Protein AF-A0A6J8BL66-F1 (afdb_monomer)

Nearest PDB structures (foldseek):
  8iao-assembly1_E  TM=4.529E-01  e=8.111E-01  Mus musculus
  7pas-assembly1_S  TM=4.373E-01  e=6.630E+00  Mycoplasmoides pneumoniae M129
  6sgz-assembly1_E  TM=3.207E-01  e=8.553E+00  Mycolicibacterium smegmatis MC2 155

Solvent-accessible surface area (backbone atoms only — not comparable to full-atom values): 10840 Å² total; per-residue (Å²): 121,69,68,63,57,50,54,55,50,52,52,52,50,52,50,52,51,51,54,51,52,51,52,51,51,52,52,49,52,54,52,50,51,52,52,48,51,52,49,52,50,52,52,51,51,54,50,49,56,52,51,57,70,66,52,74,72,78,80,66,91,82,67,97,53,96,44,74,65,53,46,52,51,51,52,51,51,52,61,67,75,40,57,87,52,68,69,59,30,49,53,53,51,50,53,52,49,64,76,66,53,75,62,87,45,75,70,54,42,59,54,54,69,59,57,80,49,53,72,67,55,53,52,46,48,55,52,50,51,54,49,57,71,33,63,79,48,88,52,71,64,37,49,50,49,53,50,50,52,52,32,67,75,48,76,46,64,84,89,51,48,74,57,39,38,47,54,46,18,60,78,62,76,43,66,40,70,75,69,61,75,79,79,82,130

Foldseek 3Di:
DPVVVVVVVVVVVVVVVVVVVVVVVVVVVVVVVVVVVVVVVVVVVVVVVVVVVVPDDPPPPDDPAPDPVRVVVVVVVVVVPADPDPVRRVVVVVVVCVVPPPPPDPVVVVVVVVPVDPPLVVVLVVLVVLLVVLLVDPDPVSVVVLVVSLCVVQVDPPPPQLVSLVVSCVSSVHDSVSSPDDDDD

Radius of gyration: 46.26 Å; Cα contacts (8 Å, |Δi|>4): 55; chains: 1; bounding box: 86×34×143 Å

Mean predicted aligned error: 20.05 Å

Organism: Mytilus coruscus (NCBI:txid42192)

pLDDT: mean 77.46, std 14.34, range [36.97, 96.12]

Secondary structure (DSSP, 8-state):
-HHHHHHHHHHHHHHHHHHHHHHHHHHHHHHHHHHHHHHHHHHHHHHHHHHHHHS-----TT-S-SSHHHHHHHHHHHHHHS-SSHHHHHHHHHHHHHHH----SHHHHHHHHTTSS-HHHHHHHHHHHHHHHHHT--SHHHHHHHHHHHHHHH---GGGHHHHHHHHHHHTTS-GGGT------

Sequence (185 aa):
MDSMTKALSETKRAIKQRLYNERRKQQNLQKDNKKENRRNYMNNYRKRIRADLTSTPKSDEGIPFSNRMDKARSIKKLKQALPITPNKRAAVLSAYVDCNRILKSPGVKKFHDSFEESVEKMAIRNIQDVITSVKHKKNGEAKAALNILTSSVSGENKSDRKRATKSLANILGVNSRTLQKGKKK

Structure (mmCIF, N/CA/C/O backbone):
data_AF-A0A6J8BL66-F1
#
_entry.id   AF-A0A6J8BL66-F1
#
loop_
_atom_site.group_PDB
_atom_site.id
_atom_site.type_symbol
_atom_site.label_atom_id
_atom_site.label_alt_id
_atom_site.label_comp_id
_atom_site.label_asym_id
_atom_site.label_entity_id
_atom_site.label_seq_id
_atom_site.pdbx_PDB_ins_code
_atom_site.Cartn_x
_atom_site.Cartn_y
_atom_site.Cartn_z
_atom_site.occupancy
_atom_site.B_iso_or_equiv
_atom_site.auth_seq_id
_atom_site.auth_comp_id
_atom_site.auth_asym_id
_atom_site.auth_atom_id
_atom_site.pdbx_PDB_model_num
ATOM 1 N N . MET A 1 1 ? -48.429 -2.346 85.920 1.00 58.50 1 MET A N 1
ATOM 2 C CA . MET A 1 1 ? -47.853 -3.486 85.171 1.00 58.50 1 MET A CA 1
ATOM 3 C C . MET A 1 1 ? -47.759 -3.228 83.659 1.00 58.50 1 MET A C 1
ATOM 5 O O . MET A 1 1 ? -46.818 -3.714 83.046 1.00 58.50 1 MET A O 1
ATOM 9 N N . ASP A 1 2 ? -48.636 -2.414 83.056 1.00 68.38 2 ASP A N 1
ATOM 10 C CA . ASP A 1 2 ? -48.706 -2.256 81.585 1.00 68.38 2 ASP A CA 1
ATOM 11 C C . ASP A 1 2 ? -47.648 -1.355 80.919 1.00 68.38 2 ASP A C 1
ATOM 13 O O . ASP A 1 2 ? -47.460 -1.420 79.703 1.00 68.38 2 ASP A O 1
ATOM 17 N N . SER A 1 3 ? -46.934 -0.502 81.665 1.00 70.81 3 SER A N 1
ATOM 18 C CA . SER A 1 3 ? -45.904 0.362 81.058 1.00 70.81 3 SER A CA 1
ATOM 19 C C . SER A 1 3 ? -44.617 -0.407 80.732 1.00 70.81 3 SER A C 1
ATOM 21 O O . SER A 1 3 ? -44.015 -0.191 79.680 1.00 70.81 3 SER A O 1
ATOM 23 N N . MET A 1 4 ? -44.235 -1.369 81.580 1.00 72.69 4 MET A N 1
ATOM 24 C CA . MET A 1 4 ? -43.056 -2.217 81.367 1.00 72.69 4 MET A CA 1
ATOM 25 C C . MET A 1 4 ? -43.226 -3.145 80.160 1.00 72.69 4 MET A C 1
ATOM 27 O O . MET A 1 4 ? -42.294 -3.327 79.377 1.00 72.69 4 MET A O 1
ATOM 31 N N . THR A 1 5 ? -44.421 -3.704 79.966 1.00 76.56 5 THR A N 1
ATOM 32 C CA . THR A 1 5 ? -44.709 -4.596 78.834 1.00 76.56 5 THR A CA 1
ATOM 33 C C . THR A 1 5 ? -44.702 -3.841 77.502 1.00 76.56 5 THR A C 1
ATOM 35 O O . THR A 1 5 ? -44.159 -4.350 76.517 1.00 76.56 5 THR A O 1
ATOM 38 N N . LYS A 1 6 ? -45.202 -2.596 77.470 1.00 78.44 6 LYS A N 1
ATOM 39 C CA . LYS A 1 6 ? -45.116 -1.711 76.294 1.00 78.44 6 LYS A CA 1
ATOM 40 C C . LYS A 1 6 ? -43.670 -1.357 75.939 1.00 78.44 6 LYS A C 1
ATOM 42 O O . LYS A 1 6 ? -43.279 -1.581 74.791 1.00 78.44 6 LYS A O 1
ATOM 47 N N . ALA A 1 7 ? -42.858 -0.940 76.913 1.00 81.38 7 ALA A N 1
ATOM 48 C CA . ALA A 1 7 ? -41.442 -0.614 76.705 1.00 81.38 7 ALA A CA 1
ATOM 49 C C . ALA A 1 7 ? -40.622 -1.820 76.195 1.00 81.38 7 ALA A C 1
ATOM 51 O O . ALA A 1 7 ? -39.802 -1.704 75.277 1.00 81.38 7 ALA A O 1
ATOM 52 N N . LEU A 1 8 ? -40.888 -3.021 76.718 1.00 81.44 8 LEU A N 1
ATOM 53 C CA . LEU A 1 8 ? -40.281 -4.263 76.223 1.00 81.44 8 LEU A CA 1
ATOM 54 C C . LEU A 1 8 ? -40.722 -4.608 74.790 1.00 81.44 8 LEU A C 1
ATOM 56 O O . LEU A 1 8 ? -39.956 -5.193 74.023 1.00 81.44 8 LEU A O 1
ATOM 60 N N . SER A 1 9 ? -41.946 -4.256 74.395 1.00 86.06 9 SER A N 1
ATOM 61 C CA . SER A 1 9 ? -42.424 -4.477 73.025 1.00 86.06 9 SER A CA 1
ATOM 62 C C . SER A 1 9 ? -41.763 -3.525 72.018 1.00 86.06 9 SER A C 1
ATOM 64 O O . SER A 1 9 ? -41.396 -3.941 70.915 1.00 86.06 9 SER A O 1
ATOM 66 N N . GLU A 1 10 ? -41.551 -2.267 72.406 1.00 88.25 10 GLU A N 1
ATOM 67 C CA . GLU A 1 10 ? -40.940 -1.231 71.570 1.00 88.25 10 GLU A CA 1
ATOM 68 C C . GLU A 1 10 ? -39.451 -1.497 71.349 1.00 88.25 10 GLU A C 1
ATOM 70 O O . GLU A 1 10 ? -38.975 -1.466 70.213 1.00 88.25 10 GLU A O 1
ATOM 75 N N . THR A 1 11 ? -38.734 -1.879 72.407 1.00 88.81 11 THR A N 1
ATOM 76 C CA . THR A 1 11 ? -37.326 -2.297 72.317 1.00 88.81 11 THR A CA 1
ATOM 77 C C . THR A 1 11 ? -37.153 -3.513 71.403 1.00 88.81 11 THR A C 1
ATOM 79 O O . THR A 1 11 ? -36.292 -3.498 70.521 1.00 88.81 11 THR A O 1
ATOM 82 N N . LYS A 1 12 ? -38.020 -4.532 71.505 1.00 91.50 12 LYS A N 1
ATOM 83 C CA . LYS A 1 12 ? -38.016 -5.690 70.587 1.00 91.50 12 LYS A CA 1
ATOM 84 C C . LYS A 1 12 ? -38.250 -5.285 69.127 1.00 91.50 12 LYS A C 1
ATOM 86 O O . LYS A 1 12 ? -37.577 -5.804 68.232 1.00 91.50 12 LYS A O 1
ATOM 91 N N . ARG A 1 13 ? -39.169 -4.348 68.860 1.00 91.81 13 ARG A N 1
ATOM 92 C CA . ARG A 1 13 ? -39.419 -3.817 67.504 1.00 91.81 13 ARG A CA 1
ATOM 93 C C . ARG A 1 13 ? -38.210 -3.049 66.965 1.00 91.81 13 ARG A C 1
ATOM 95 O O . ARG A 1 13 ? -37.819 -3.284 65.822 1.00 91.81 13 ARG A O 1
ATOM 102 N N . ALA A 1 14 ? -37.588 -2.207 67.788 1.00 92.19 14 ALA A N 1
ATOM 103 C CA . ALA A 1 14 ? -36.393 -1.450 67.422 1.00 92.19 14 ALA A CA 1
ATOM 104 C C . ALA A 1 14 ? -35.205 -2.373 67.097 1.00 92.19 14 ALA A C 1
ATOM 106 O O . ALA A 1 14 ? -34.537 -2.189 66.077 1.00 92.19 14 ALA A O 1
ATOM 107 N N . ILE A 1 15 ? -34.982 -3.419 67.901 1.00 93.88 15 ILE A N 1
ATOM 108 C CA . ILE A 1 15 ? -33.948 -4.435 67.647 1.00 93.88 15 ILE A CA 1
ATOM 109 C C . ILE A 1 15 ? -34.223 -5.162 66.324 1.00 93.88 15 ILE A C 1
ATOM 111 O O . ILE A 1 15 ? -33.326 -5.290 65.489 1.00 93.88 15 ILE A O 1
ATOM 115 N N . LYS A 1 16 ? -35.472 -5.578 66.079 1.00 94.19 16 LYS A N 1
ATOM 116 C CA . LYS A 1 16 ? -35.860 -6.250 64.829 1.00 94.19 16 LYS A CA 1
ATOM 117 C C . LYS A 1 16 ? -35.633 -5.361 63.601 1.00 94.19 16 LYS A C 1
ATOM 119 O O . LYS A 1 16 ? -35.132 -5.845 62.587 1.00 94.19 16 LYS A O 1
ATOM 124 N N . GLN A 1 17 ? -35.955 -4.069 63.688 1.00 93.81 17 GLN A N 1
ATOM 125 C CA . GLN A 1 17 ? -35.691 -3.105 62.614 1.00 93.81 17 GLN A CA 1
ATOM 126 C C . GLN A 1 17 ? -34.191 -2.899 62.370 1.00 93.81 17 GLN A C 1
ATOM 128 O O . GLN A 1 17 ? -33.767 -2.870 61.214 1.00 93.81 17 GLN A O 1
ATOM 133 N N . ARG A 1 18 ? -33.371 -2.808 63.427 1.00 94.00 18 ARG A N 1
ATOM 134 C CA . ARG A 1 18 ? -31.907 -2.713 63.296 1.00 94.00 18 ARG A CA 1
ATOM 135 C C . ARG A 1 18 ? -31.326 -3.932 62.581 1.00 94.00 18 ARG A C 1
ATOM 137 O O . ARG A 1 18 ? -30.648 -3.759 61.572 1.00 94.00 18 ARG A O 1
ATOM 144 N N . LEU A 1 19 ? -31.685 -5.140 63.018 1.00 95.56 19 LEU A N 1
ATOM 145 C CA . LEU A 1 19 ? -31.235 -6.392 62.396 1.00 95.56 19 LEU A CA 1
ATOM 146 C C . LEU A 1 19 ? -31.658 -6.497 60.923 1.00 95.56 19 LEU A C 1
ATOM 148 O O . LEU A 1 19 ? -30.887 -6.952 60.077 1.00 95.56 19 LEU A O 1
ATOM 152 N N . TYR A 1 20 ? -32.875 -6.058 60.593 1.00 96.12 20 TYR A N 1
ATOM 153 C CA . TYR A 1 20 ? -33.343 -6.010 59.208 1.00 96.12 20 TYR A CA 1
ATOM 154 C C . TYR A 1 20 ? -32.503 -5.050 58.352 1.00 96.12 20 TYR A C 1
ATOM 156 O O . TYR A 1 20 ? -32.058 -5.411 57.259 1.00 96.12 20 TYR A O 1
ATOM 164 N N . ASN A 1 21 ? -32.234 -3.847 58.864 1.00 95.75 21 ASN A N 1
ATOM 165 C CA . ASN A 1 21 ? -31.422 -2.848 58.175 1.00 95.75 21 ASN A CA 1
ATOM 166 C C . ASN A 1 21 ? -29.970 -3.312 57.991 1.00 95.75 21 ASN A C 1
ATOM 168 O O . ASN A 1 21 ? -29.400 -3.108 56.919 1.00 95.75 21 ASN A O 1
ATOM 172 N N . GLU A 1 22 ? -29.382 -3.974 58.988 1.00 94.19 22 GLU A N 1
ATOM 173 C CA . GLU A 1 22 ? -28.042 -4.565 58.896 1.00 94.19 22 GLU A CA 1
ATOM 174 C C . GLU A 1 22 ? -27.971 -5.667 57.839 1.00 94.19 22 GLU A C 1
ATOM 176 O O . GLU A 1 22 ? -27.099 -5.619 56.969 1.00 94.19 22 GLU A O 1
ATOM 181 N N . ARG A 1 23 ? -28.932 -6.602 57.823 1.00 94.88 23 ARG A N 1
ATOM 182 C CA . ARG A 1 23 ? -29.008 -7.639 56.778 1.00 94.88 23 ARG A CA 1
ATOM 183 C C . ARG A 1 23 ? -29.140 -7.031 55.386 1.00 94.88 23 ARG A C 1
ATOM 185 O O . ARG A 1 23 ? -28.468 -7.472 54.455 1.00 94.88 23 ARG A O 1
ATOM 192 N N . ARG A 1 24 ? -29.966 -5.992 55.231 1.00 94.12 24 ARG A N 1
ATOM 193 C CA . ARG A 1 24 ? -30.130 -5.287 53.952 1.00 94.12 24 ARG A CA 1
ATOM 194 C C . ARG A 1 24 ? -28.835 -4.596 53.516 1.00 94.12 24 ARG A C 1
ATOM 196 O O . ARG A 1 24 ? -28.467 -4.695 52.346 1.00 94.12 24 ARG A O 1
ATOM 203 N N . LYS A 1 25 ? -28.119 -3.944 54.440 1.00 95.00 25 LYS A N 1
ATOM 204 C CA . LYS A 1 25 ? -26.802 -3.340 54.172 1.00 95.00 25 LYS A CA 1
ATOM 205 C C . LYS A 1 25 ? -25.785 -4.393 53.728 1.00 95.00 25 LYS A C 1
ATOM 207 O O . LYS A 1 25 ? -25.140 -4.198 52.703 1.00 95.00 25 LYS A O 1
ATOM 212 N N . GLN A 1 26 ? -25.697 -5.525 54.429 1.00 93.88 26 GLN A N 1
ATOM 213 C CA . GLN A 1 26 ? -24.793 -6.622 54.064 1.00 93.88 26 GLN A CA 1
ATOM 214 C C . GLN A 1 26 ? -25.117 -7.204 52.680 1.00 93.88 26 GLN A C 1
ATOM 216 O O . GLN A 1 26 ? -24.214 -7.419 51.874 1.00 93.88 26 GLN A O 1
ATOM 221 N N . GLN A 1 27 ? -26.399 -7.402 52.358 1.00 94.25 27 GLN A N 1
ATOM 222 C CA . GLN A 1 27 ? -26.808 -7.878 51.032 1.00 94.25 27 GLN A CA 1
ATOM 223 C C . GLN A 1 27 ? -26.456 -6.891 49.915 1.00 94.25 27 GLN A C 1
ATOM 225 O O . GLN A 1 27 ? -26.019 -7.312 48.843 1.00 94.25 27 GLN A O 1
ATOM 230 N N . ASN A 1 28 ? -26.640 -5.589 50.143 1.00 94.31 28 ASN A N 1
ATOM 231 C CA . ASN A 1 28 ? -26.262 -4.567 49.169 1.00 94.31 28 ASN A CA 1
ATOM 232 C C . ASN A 1 28 ? -24.744 -4.549 48.952 1.00 94.31 28 ASN A C 1
ATOM 234 O O . ASN A 1 28 ? -24.303 -4.604 47.806 1.00 94.31 28 ASN A O 1
ATOM 238 N N . LEU A 1 29 ? -23.961 -4.610 50.033 1.00 95.44 29 LEU A N 1
ATOM 239 C CA . LEU A 1 29 ? -22.500 -4.671 49.967 1.00 95.44 29 LEU A CA 1
ATOM 240 C C . LEU A 1 29 ? -22.016 -5.884 49.154 1.00 95.44 29 LEU A C 1
ATOM 242 O O . LEU A 1 29 ? -21.159 -5.757 48.284 1.00 95.44 29 LEU A O 1
ATOM 246 N N . GLN A 1 30 ? -22.623 -7.060 49.355 1.00 94.12 30 GLN A N 1
ATOM 247 C CA . GLN A 1 30 ? -22.307 -8.251 48.558 1.00 94.12 30 GLN A CA 1
ATOM 248 C C . GLN A 1 30 ? -22.654 -8.084 47.071 1.00 94.12 30 GLN A C 1
ATOM 250 O O . GLN A 1 30 ? -21.907 -8.549 46.205 1.00 94.12 30 GLN A O 1
ATOM 255 N N . LYS A 1 31 ? -23.786 -7.445 46.749 1.00 94.75 31 LYS A N 1
ATOM 256 C CA . LYS A 1 31 ? -24.186 -7.179 45.357 1.00 94.75 31 LYS A CA 1
ATOM 257 C C . LYS A 1 31 ? -23.219 -6.217 44.676 1.00 94.75 31 LYS A C 1
ATOM 259 O O . LYS A 1 31 ? -22.873 -6.442 43.516 1.00 94.75 31 LYS A O 1
ATOM 264 N N . ASP A 1 32 ? -22.773 -5.186 45.380 1.00 94.25 32 ASP A N 1
ATOM 265 C CA . ASP A 1 32 ? -21.853 -4.195 44.830 1.00 94.25 32 ASP A CA 1
ATOM 266 C C . ASP A 1 32 ? -20.446 -4.776 44.649 1.00 94.25 32 ASP A C 1
ATOM 268 O O . ASP A 1 32 ? -19.901 -4.664 43.550 1.00 94.25 32 ASP A O 1
ATOM 272 N N . ASN A 1 33 ? -19.950 -5.572 45.604 1.00 95.19 33 ASN A N 1
ATOM 273 C CA . ASN A 1 33 ? -18.703 -6.334 45.447 1.00 95.19 33 ASN A CA 1
ATOM 274 C C . ASN A 1 33 ? -18.753 -7.286 44.238 1.00 95.19 33 ASN A C 1
ATOM 276 O O . ASN A 1 33 ? -17.800 -7.379 43.465 1.00 95.19 33 ASN A O 1
ATOM 280 N N . LYS A 1 34 ? -19.881 -7.978 44.010 1.00 94.94 34 LYS A N 1
ATOM 281 C CA . LYS A 1 34 ? -20.057 -8.832 42.817 1.00 94.94 34 LYS A CA 1
ATOM 282 C C . LYS A 1 34 ? -20.007 -8.025 41.518 1.00 94.94 34 LYS A C 1
ATOM 284 O O . LYS A 1 34 ? -19.398 -8.471 40.543 1.00 94.94 34 LYS A O 1
ATOM 289 N N . LYS A 1 35 ? -20.639 -6.847 41.480 1.00 95.19 35 LYS A N 1
ATOM 290 C CA . LYS A 1 35 ? -20.593 -5.952 40.311 1.00 95.19 35 LYS A CA 1
ATOM 291 C C . LYS A 1 35 ? -19.175 -5.448 40.060 1.00 95.19 35 LYS A C 1
ATOM 293 O O . LYS A 1 35 ? -18.745 -5.434 38.908 1.00 95.19 35 LYS A O 1
ATOM 298 N N . GLU A 1 36 ? -18.462 -5.058 41.108 1.00 94.94 36 GLU A N 1
ATOM 299 C CA . GLU A 1 36 ? -17.087 -4.573 41.026 1.00 94.94 36 GLU A CA 1
ATOM 300 C C . GLU A 1 36 ? -16.132 -5.665 40.539 1.00 94.94 36 GLU A C 1
ATOM 302 O O . GLU A 1 36 ? -15.421 -5.460 39.556 1.00 94.94 36 GLU A O 1
ATOM 307 N N . ASN A 1 37 ? -16.220 -6.874 41.098 1.00 94.69 37 ASN A N 1
ATOM 308 C CA . ASN A 1 37 ? -15.450 -8.028 40.633 1.00 94.69 37 ASN A CA 1
ATOM 309 C C . ASN A 1 37 ? -15.710 -8.333 39.153 1.00 94.69 37 ASN A C 1
ATOM 311 O O . ASN A 1 37 ? -14.771 -8.577 38.394 1.00 94.69 37 ASN A O 1
ATOM 315 N N . ARG A 1 38 ? -16.970 -8.251 38.702 1.00 93.38 38 ARG A N 1
ATOM 316 C CA . ARG A 1 38 ? -17.317 -8.431 37.284 1.00 93.38 38 ARG A CA 1
ATOM 317 C C . ARG A 1 38 ? -16.714 -7.334 36.401 1.00 93.38 38 ARG A C 1
ATOM 319 O O . ARG A 1 38 ? -16.225 -7.637 35.312 1.00 93.38 38 ARG A O 1
ATOM 326 N N . ARG A 1 39 ? -16.725 -6.074 36.850 1.00 94.50 39 ARG A N 1
ATOM 327 C CA . ARG A 1 39 ? -16.081 -4.951 36.141 1.00 94.50 39 ARG A CA 1
ATOM 328 C C . ARG A 1 39 ? -14.570 -5.154 36.049 1.00 94.50 39 ARG A C 1
ATOM 330 O O . ARG A 1 39 ? -14.014 -5.018 34.961 1.00 94.50 39 ARG A O 1
ATOM 337 N N . ASN A 1 40 ? -13.928 -5.547 37.146 1.00 94.19 40 ASN A N 1
ATOM 338 C CA . ASN A 1 40 ? -12.490 -5.806 37.207 1.00 94.19 40 ASN A CA 1
ATOM 339 C C . ASN A 1 40 ? -12.087 -6.974 36.303 1.00 94.19 40 ASN A C 1
ATOM 341 O O . ASN A 1 40 ? -11.150 -6.842 35.517 1.00 94.19 40 ASN A O 1
ATOM 345 N N . TYR A 1 41 ? -12.847 -8.071 36.324 1.00 94.69 41 TYR A N 1
ATOM 346 C CA . TYR A 1 41 ? -12.653 -9.200 35.415 1.00 94.69 41 TYR A CA 1
ATOM 347 C C . TYR A 1 41 ? -12.726 -8.766 33.945 1.00 94.69 41 TYR A C 1
ATOM 349 O O . TYR A 1 41 ? -11.807 -9.033 33.173 1.00 94.69 41 TYR A O 1
ATOM 357 N N . MET A 1 42 ? -13.777 -8.030 33.564 1.00 92.62 42 MET A N 1
ATOM 358 C CA . MET A 1 42 ? -13.949 -7.550 32.188 1.00 92.62 42 MET A CA 1
ATOM 359 C C . MET A 1 42 ? -12.843 -6.578 31.764 1.00 92.62 42 MET A C 1
ATOM 361 O O . MET A 1 42 ? -12.373 -6.636 30.627 1.00 92.62 42 MET A O 1
ATOM 365 N N . ASN A 1 43 ? -12.392 -5.705 32.667 1.00 93.62 43 ASN A N 1
ATOM 366 C CA . ASN A 1 43 ? -11.267 -4.810 32.409 1.00 93.62 43 ASN A CA 1
ATOM 367 C C . ASN A 1 43 ? -9.963 -5.588 32.192 1.00 93.62 43 ASN A C 1
ATOM 369 O O . ASN A 1 43 ? -9.240 -5.299 31.239 1.00 93.62 43 ASN A O 1
ATOM 373 N N . ASN A 1 44 ? -9.683 -6.598 33.016 1.00 92.69 44 ASN A N 1
ATOM 374 C CA . ASN A 1 44 ? -8.495 -7.440 32.875 1.00 92.69 44 ASN A CA 1
ATOM 375 C C . ASN A 1 44 ? -8.536 -8.284 31.594 1.00 92.69 44 ASN A C 1
ATOM 377 O O . ASN A 1 44 ? -7.537 -8.351 30.882 1.00 92.69 44 ASN A O 1
ATOM 381 N N . TYR A 1 45 ? -9.693 -8.848 31.243 1.00 90.81 45 TYR A N 1
ATOM 382 C CA . TYR A 1 45 ? -9.894 -9.568 29.983 1.00 90.81 45 TYR A CA 1
ATOM 383 C C . TYR A 1 45 ? -9.619 -8.675 28.764 1.00 90.81 45 TYR A C 1
ATOM 385 O O . TYR A 1 45 ? -8.840 -9.034 27.883 1.00 90.81 45 TYR A O 1
ATOM 393 N N . ARG A 1 46 ? -10.170 -7.453 28.750 1.00 89.81 46 ARG A N 1
ATOM 394 C CA . ARG A 1 46 ? -9.911 -6.469 27.684 1.00 89.81 46 ARG A CA 1
ATOM 395 C C . ARG A 1 46 ? -8.441 -6.056 27.610 1.00 89.81 46 ARG A C 1
ATOM 397 O O . ARG A 1 46 ? -7.940 -5.843 26.509 1.00 89.81 46 ARG A O 1
ATOM 404 N N . LYS A 1 47 ? -7.757 -5.916 28.752 1.00 86.75 47 LYS A N 1
ATOM 405 C CA . LYS A 1 47 ? -6.316 -5.619 28.799 1.00 86.75 47 LYS A CA 1
ATOM 406 C C . LYS A 1 47 ? -5.492 -6.753 28.181 1.00 86.75 47 LYS A C 1
ATOM 408 O O . LYS A 1 47 ? -4.630 -6.452 27.366 1.00 86.75 47 LYS A O 1
ATOM 413 N N . ARG A 1 48 ? -5.798 -8.018 28.500 1.00 83.81 48 ARG A N 1
ATOM 414 C CA . ARG A 1 48 ? -5.131 -9.195 27.908 1.00 83.81 48 ARG A CA 1
ATOM 415 C C . ARG A 1 48 ? -5.315 -9.253 26.393 1.00 83.81 48 ARG A C 1
ATOM 417 O O . ARG A 1 48 ? -4.327 -9.249 25.681 1.00 83.81 48 ARG A O 1
ATOM 424 N N . ILE A 1 49 ? -6.551 -9.117 25.904 1.00 80.19 49 ILE A N 1
ATOM 425 C CA . ILE A 1 49 ? -6.825 -9.065 24.455 1.00 80.19 49 ILE A CA 1
ATOM 426 C C . ILE A 1 49 ? -6.031 -7.953 23.759 1.00 80.19 49 ILE A C 1
ATOM 428 O O . ILE A 1 49 ? -5.522 -8.145 22.660 1.00 80.19 49 ILE A O 1
ATOM 432 N N . ARG A 1 50 ? -5.934 -6.763 24.370 1.00 78.00 50 ARG A N 1
ATOM 433 C CA . ARG A 1 50 ? -5.132 -5.670 23.800 1.00 78.00 50 ARG A CA 1
ATOM 434 C C . ARG A 1 50 ? -3.642 -6.000 23.772 1.00 78.00 50 ARG A C 1
ATOM 436 O O . ARG A 1 50 ? -3.002 -5.634 22.797 1.00 78.00 50 ARG A O 1
ATOM 443 N N . ALA A 1 51 ? -3.120 -6.658 24.807 1.00 72.69 51 ALA A N 1
ATOM 444 C CA . ALA A 1 51 ? -1.730 -7.099 24.852 1.00 72.69 51 ALA A CA 1
ATOM 445 C C . ALA A 1 51 ? -1.439 -8.144 23.758 1.00 72.69 51 ALA A C 1
ATOM 447 O O . ALA A 1 51 ? -0.469 -7.983 23.020 1.00 72.69 51 ALA A O 1
ATOM 448 N N . ASP A 1 52 ? -2.335 -9.117 23.570 1.00 62.84 52 ASP A N 1
ATOM 449 C CA . ASP A 1 52 ? -2.231 -10.146 22.523 1.00 62.84 52 ASP A CA 1
ATOM 450 C C . ASP A 1 52 ? -2.339 -9.544 21.106 1.00 62.84 52 ASP A C 1
ATOM 452 O O . ASP A 1 52 ? -1.675 -9.982 20.173 1.00 62.84 52 ASP A O 1
ATOM 456 N N . LEU A 1 53 ? -3.128 -8.477 20.930 1.00 59.47 53 LEU A N 1
ATOM 457 C CA . LEU A 1 53 ? -3.184 -7.711 19.674 1.00 59.47 53 LEU A CA 1
ATOM 458 C C . LEU A 1 53 ? -1.904 -6.906 19.399 1.00 59.47 53 LEU A C 1
ATOM 460 O O . LEU A 1 53 ? -1.634 -6.567 18.247 1.00 59.47 53 LEU A O 1
ATOM 464 N N . THR A 1 54 ? -1.148 -6.541 20.438 1.00 57.53 54 THR A N 1
ATOM 465 C CA . THR A 1 54 ? 0.135 -5.830 20.301 1.00 57.53 54 THR A CA 1
ATOM 466 C C . THR A 1 54 ? 1.338 -6.759 20.197 1.00 57.53 54 THR A C 1
ATOM 468 O O . THR A 1 54 ? 2.372 -6.319 19.698 1.00 57.53 54 THR A O 1
ATOM 471 N N . SER A 1 55 ? 1.226 -8.031 20.599 1.00 52.69 55 SER A N 1
ATOM 472 C CA . SER A 1 55 ? 2.191 -9.046 20.186 1.00 52.69 55 SER A CA 1
ATOM 473 C C . SER A 1 55 ? 1.985 -9.292 18.699 1.00 52.69 55 SER A C 1
ATOM 475 O O . SER A 1 55 ? 1.025 -9.935 18.287 1.00 52.69 55 SER A O 1
ATOM 477 N N . THR A 1 56 ? 2.854 -8.702 17.886 1.00 50.59 56 THR A N 1
ATOM 478 C CA . THR A 1 56 ? 2.911 -8.912 16.441 1.00 50.59 56 THR A CA 1
ATOM 479 C C . THR A 1 56 ? 2.844 -10.409 16.138 1.00 50.59 56 THR A C 1
ATOM 481 O O . THR A 1 56 ? 3.793 -11.120 16.491 1.00 50.59 56 THR A O 1
ATOM 484 N N . PRO A 1 57 ? 1.777 -10.921 15.498 1.00 49.50 57 PRO A N 1
ATOM 485 C CA . PRO A 1 57 ? 1.855 -12.248 14.926 1.00 49.50 57 PRO A CA 1
ATOM 486 C C . PRO A 1 57 ? 2.983 -12.204 13.898 1.00 49.50 57 PRO A C 1
ATOM 488 O O . PRO A 1 57 ? 3.036 -11.299 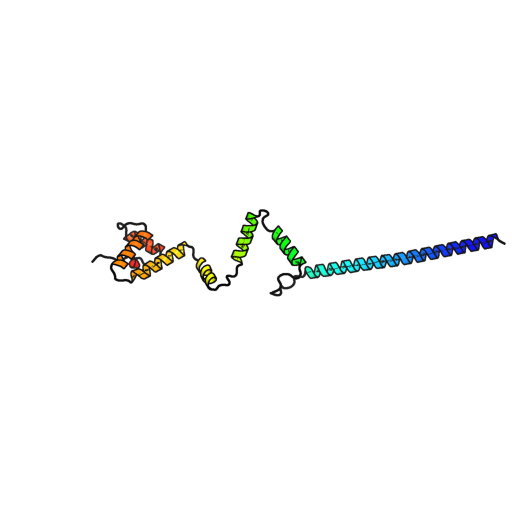13.058 1.00 49.50 57 PRO A O 1
ATOM 491 N N . LYS A 1 58 ? 3.912 -13.160 14.004 1.00 48.72 58 LYS A N 1
ATOM 492 C CA . LYS A 1 58 ? 4.784 -13.517 12.886 1.00 48.72 58 LYS A CA 1
ATOM 493 C C . LYS A 1 58 ? 3.858 -13.667 11.685 1.00 48.72 58 LYS A C 1
ATOM 495 O O . LYS A 1 58 ? 2.856 -14.369 11.776 1.00 48.72 58 LYS A O 1
ATOM 500 N N . SER A 1 59 ? 4.108 -12.888 10.642 1.00 46.44 59 SER A N 1
ATOM 501 C CA . SER A 1 59 ? 3.307 -12.908 9.430 1.00 46.44 59 SER A CA 1
ATOM 502 C C . SER A 1 59 ? 3.402 -14.302 8.823 1.00 46.44 59 SER A C 1
ATOM 504 O O . SER A 1 59 ? 4.364 -14.594 8.118 1.00 46.44 59 SER A O 1
ATOM 506 N N . ASP A 1 60 ? 2.423 -15.152 9.118 1.00 49.34 60 ASP A N 1
ATOM 507 C CA . ASP A 1 60 ? 2.153 -16.329 8.311 1.00 49.34 60 ASP A CA 1
ATOM 508 C C . ASP A 1 60 ? 1.850 -15.816 6.902 1.00 49.34 60 ASP A C 1
ATOM 510 O O . ASP A 1 60 ? 0.908 -15.045 6.672 1.00 49.34 60 ASP A O 1
ATOM 514 N N . GLU A 1 61 ? 2.738 -16.159 5.978 1.00 54.62 61 GLU A N 1
ATOM 515 C CA . GLU A 1 61 ? 2.683 -15.799 4.571 1.00 54.62 61 GLU A CA 1
ATOM 516 C C . GLU A 1 61 ? 1.363 -16.304 3.964 1.00 54.62 61 GLU A C 1
ATOM 518 O O . GLU A 1 61 ? 1.250 -17.451 3.546 1.00 54.62 61 GLU A O 1
ATOM 523 N N . GLY A 1 62 ? 0.322 -15.465 3.936 1.00 59.59 62 GLY A N 1
ATOM 524 C CA . GLY A 1 62 ? -0.903 -15.794 3.200 1.00 59.59 62 GLY A CA 1
ATOM 525 C C . GLY A 1 62 ? -2.196 -15.120 3.645 1.00 59.59 62 GLY A C 1
ATOM 526 O O . GLY A 1 62 ? -3.106 -15.000 2.824 1.00 59.59 62 GLY A O 1
ATOM 527 N N . ILE A 1 63 ? -2.311 -14.630 4.886 1.00 59.91 63 ILE A N 1
ATOM 528 C CA . ILE A 1 63 ? -3.557 -13.994 5.355 1.00 59.91 63 ILE A CA 1
ATOM 529 C C . ILE A 1 63 ? -3.324 -12.490 5.577 1.00 59.91 63 ILE A C 1
ATOM 531 O O . ILE A 1 63 ? -2.740 -12.097 6.584 1.00 59.91 63 ILE A O 1
ATOM 535 N N . PRO A 1 64 ? -3.789 -11.609 4.667 1.00 71.50 64 PRO A N 1
ATOM 536 C CA . PRO A 1 64 ? -3.418 -10.191 4.678 1.00 71.50 64 PRO A CA 1
ATOM 537 C C . PRO A 1 64 ? -3.989 -9.397 5.865 1.00 71.50 64 PRO A C 1
ATOM 539 O O . PRO A 1 64 ? -3.477 -8.323 6.170 1.00 71.50 64 PRO A O 1
ATOM 542 N N . PHE A 1 65 ? -5.041 -9.887 6.539 1.00 79.12 65 PHE A N 1
ATOM 543 C CA . PHE A 1 65 ? -5.622 -9.252 7.730 1.00 79.12 65 PHE A CA 1
ATOM 544 C C . PHE A 1 65 ? -6.246 -10.294 8.672 1.00 79.12 65 PHE A C 1
ATOM 546 O O . PHE A 1 65 ? -7.004 -11.144 8.213 1.00 79.12 65 PHE A O 1
ATOM 553 N N . SER A 1 66 ? -5.999 -10.172 9.983 1.00 82.00 66 SER A N 1
ATOM 554 C CA . SER A 1 66 ? -6.532 -11.078 11.022 1.00 82.00 66 SER A CA 1
ATOM 555 C C . SER A 1 66 ? -8.063 -11.025 11.149 1.00 82.00 66 SER A C 1
ATOM 557 O O . SER A 1 66 ? -8.722 -12.047 11.318 1.00 82.00 66 SER A O 1
ATOM 559 N N . ASN A 1 67 ? -8.672 -9.840 11.014 1.00 83.69 67 ASN A N 1
ATOM 560 C CA . ASN A 1 67 ? -10.128 -9.685 11.031 1.00 83.69 67 ASN A CA 1
ATOM 561 C C . ASN A 1 67 ? -10.608 -8.488 10.177 1.00 83.69 67 ASN A C 1
ATOM 563 O O . ASN A 1 67 ? -9.826 -7.658 9.698 1.00 83.69 67 ASN A O 1
ATOM 567 N N . ARG A 1 68 ? -11.935 -8.364 10.005 1.00 85.12 68 ARG A N 1
ATOM 568 C CA . ARG A 1 68 ? -12.570 -7.274 9.231 1.00 85.12 68 ARG A CA 1
ATOM 569 C C . ARG A 1 68 ? -12.260 -5.881 9.792 1.00 85.12 68 ARG A C 1
ATOM 571 O O . ARG A 1 68 ? -12.126 -4.929 9.020 1.00 85.12 68 ARG A O 1
ATOM 578 N N . MET A 1 69 ? -12.163 -5.750 11.114 1.00 85.00 69 MET A N 1
ATOM 579 C CA . MET A 1 69 ? -11.895 -4.471 11.775 1.00 85.00 69 MET A CA 1
ATOM 580 C C . MET A 1 69 ? -10.456 -4.007 11.555 1.00 85.00 69 MET A C 1
ATOM 582 O O . MET A 1 69 ? -10.232 -2.814 11.357 1.00 85.00 69 MET A O 1
ATOM 586 N N . ASP A 1 70 ? -9.504 -4.930 11.510 1.00 84.25 70 ASP A N 1
ATOM 587 C CA . ASP A 1 70 ? -8.100 -4.649 11.237 1.00 84.25 70 ASP A CA 1
ATOM 588 C C . ASP A 1 70 ? -7.930 -4.171 9.802 1.00 84.25 70 ASP A C 1
ATOM 590 O O . ASP A 1 70 ? -7.325 -3.123 9.578 1.00 84.25 70 ASP A O 1
ATOM 594 N N . LYS A 1 71 ? -8.590 -4.828 8.838 1.00 87.56 71 LYS A N 1
ATOM 595 C CA . LYS A 1 71 ? -8.660 -4.337 7.454 1.00 87.56 71 LYS A CA 1
ATOM 596 C C . LYS A 1 71 ? -9.211 -2.909 7.392 1.00 87.56 71 LYS A C 1
ATOM 598 O O . LYS A 1 71 ? -8.620 -2.043 6.747 1.00 87.56 71 LYS A O 1
ATOM 603 N N . ALA A 1 72 ? -10.318 -2.631 8.081 1.00 89.88 72 ALA A N 1
ATOM 604 C CA . ALA A 1 72 ? -10.922 -1.298 8.098 1.00 89.88 72 ALA A CA 1
ATOM 605 C C . ALA A 1 72 ? -9.995 -0.237 8.722 1.00 89.88 72 ALA A C 1
ATOM 607 O O . ALA A 1 72 ? -9.869 0.867 8.185 1.00 89.88 72 ALA A O 1
ATOM 608 N N . ARG A 1 73 ? -9.310 -0.566 9.826 1.00 90.12 73 ARG A N 1
ATOM 609 C CA . ARG A 1 73 ? -8.329 0.317 10.478 1.00 90.12 73 ARG A CA 1
ATOM 610 C C . ARG A 1 73 ? -7.131 0.590 9.575 1.00 90.12 73 ARG A C 1
ATOM 612 O O . ARG A 1 73 ? -6.737 1.747 9.452 1.00 90.12 73 ARG A O 1
ATOM 619 N N . SER A 1 74 ? -6.596 -0.431 8.914 1.00 87.50 74 SER A N 1
ATOM 620 C CA . SER A 1 74 ? -5.480 -0.296 7.973 1.00 87.50 74 SER A CA 1
ATOM 621 C C . SER A 1 74 ? -5.853 0.576 6.777 1.00 87.50 74 SER A C 1
ATOM 623 O O . SER A 1 74 ? -5.120 1.505 6.449 1.00 87.50 74 SER A O 1
ATOM 62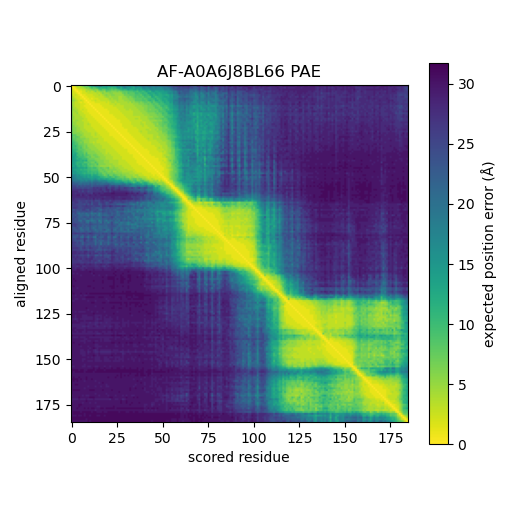5 N N . ILE A 1 75 ? -7.042 0.381 6.194 1.00 88.69 75 ILE A N 1
ATOM 626 C CA . ILE A 1 75 ? -7.553 1.248 5.120 1.00 88.69 75 ILE A CA 1
ATOM 627 C C . ILE A 1 75 ? -7.698 2.695 5.609 1.00 88.69 75 ILE A C 1
ATOM 629 O O . ILE A 1 75 ? -7.352 3.626 4.884 1.00 88.69 75 ILE A O 1
ATOM 633 N N . LYS A 1 76 ? -8.191 2.911 6.836 1.00 91.56 76 LYS A N 1
ATOM 634 C CA . LYS A 1 76 ? -8.320 4.257 7.413 1.00 91.56 76 LYS A CA 1
ATOM 635 C C . LYS A 1 76 ? -6.956 4.932 7.579 1.00 91.56 76 LYS A C 1
ATOM 637 O O . LYS A 1 76 ? -6.819 6.082 7.173 1.00 91.56 76 LYS A O 1
ATOM 642 N N . LYS A 1 77 ? -5.956 4.219 8.110 1.00 91.31 77 LYS A N 1
ATOM 643 C CA . LYS A 1 77 ? -4.575 4.716 8.234 1.00 91.31 77 LYS A CA 1
ATOM 644 C C . LYS A 1 77 ? -3.975 5.056 6.869 1.00 91.31 77 LYS A C 1
ATOM 646 O O . LYS A 1 77 ? -3.423 6.136 6.704 1.00 91.31 77 LYS A O 1
ATOM 651 N N . LEU A 1 78 ? -4.157 4.185 5.876 1.00 87.38 78 LEU A N 1
ATOM 652 C CA . LEU A 1 78 ? -3.689 4.419 4.509 1.00 87.38 78 LEU A CA 1
ATOM 653 C C . LEU A 1 78 ? -4.330 5.674 3.902 1.00 87.38 78 LEU A C 1
ATOM 655 O O . LEU A 1 78 ? -3.631 6.521 3.361 1.00 87.38 78 LEU A O 1
ATOM 659 N N . LYS A 1 79 ? -5.646 5.859 4.060 1.00 88.50 79 LYS A N 1
ATOM 660 C CA . LYS A 1 79 ? -6.339 7.074 3.597 1.00 88.50 79 LYS A CA 1
ATOM 661 C C . LYS A 1 79 ? -5.837 8.351 4.278 1.00 88.50 79 LYS A C 1
ATOM 663 O O . LYS A 1 79 ? -5.825 9.388 3.627 1.00 88.50 79 LYS A O 1
ATOM 668 N N . GLN A 1 80 ? -5.457 8.278 5.555 1.00 90.12 80 GLN A N 1
ATOM 669 C CA . GLN A 1 80 ? -4.899 9.409 6.306 1.00 90.12 80 GLN A CA 1
ATOM 670 C C . GLN A 1 80 ? -3.464 9.747 5.889 1.00 90.12 80 GLN A C 1
ATOM 672 O O . GLN A 1 80 ? -3.097 10.915 5.904 1.00 90.12 80 GLN A O 1
ATOM 677 N N . ALA A 1 81 ? -2.667 8.743 5.520 1.00 89.75 81 ALA A N 1
ATOM 678 C CA . ALA A 1 81 ? -1.298 8.934 5.046 1.00 89.75 81 ALA A CA 1
ATOM 679 C C . ALA A 1 81 ? -1.232 9.478 3.606 1.00 89.75 81 ALA A C 1
ATOM 681 O O . ALA A 1 81 ? -0.226 10.058 3.206 1.00 89.75 81 ALA A O 1
ATOM 682 N N . LEU A 1 82 ? -2.291 9.282 2.815 1.00 92.12 82 LEU A N 1
ATOM 683 C CA . LEU A 1 82 ? -2.360 9.772 1.443 1.00 92.12 82 LEU A CA 1
ATOM 684 C C . LEU A 1 82 ? -2.616 11.287 1.377 1.00 92.12 82 LEU A C 1
ATOM 686 O O . LEU A 1 82 ? -3.281 11.848 2.251 1.00 92.12 82 LEU A O 1
ATOM 690 N N . PRO A 1 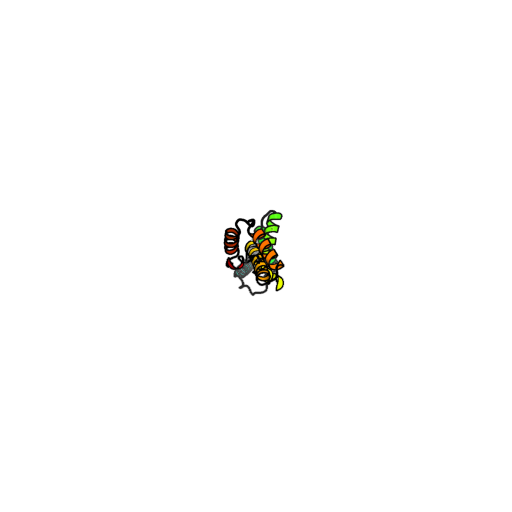83 ? -2.197 11.948 0.281 1.00 94.25 83 PRO A N 1
ATOM 691 C CA . PRO A 1 83 ? -2.528 13.345 0.036 1.00 94.25 83 PRO A CA 1
ATOM 692 C C . PRO A 1 83 ? -4.036 13.625 0.145 1.00 94.25 83 PRO A C 1
ATOM 694 O O . PRO A 1 83 ? -4.881 12.806 -0.245 1.00 94.25 83 PRO A O 1
ATOM 697 N N . ILE A 1 84 ? -4.377 14.809 0.663 1.00 92.44 84 ILE A N 1
ATOM 698 C CA . ILE A 1 84 ? -5.770 15.246 0.846 1.00 92.44 84 ILE A CA 1
ATOM 699 C C . ILE A 1 84 ? -6.455 15.444 -0.512 1.00 92.44 84 ILE A C 1
ATOM 701 O O . ILE A 1 84 ? -7.608 15.047 -0.678 1.00 92.44 84 ILE A O 1
ATOM 705 N N . THR A 1 85 ? -5.745 16.008 -1.494 1.00 95.12 85 THR A N 1
ATOM 706 C CA . THR A 1 85 ? -6.316 16.307 -2.810 1.00 95.12 85 THR A CA 1
ATOM 707 C C . THR A 1 85 ? -6.474 15.046 -3.668 1.00 95.12 85 THR A C 1
ATOM 709 O O . THR A 1 85 ? -5.570 14.202 -3.707 1.00 95.12 85 THR A O 1
ATOM 712 N N . PRO A 1 86 ? -7.595 14.911 -4.401 1.00 91.75 86 PRO A N 1
ATOM 713 C CA . PRO A 1 86 ? -7.905 13.700 -5.161 1.00 91.75 86 PRO A CA 1
ATOM 714 C C . PRO A 1 86 ? -6.870 13.415 -6.257 1.00 91.75 86 PRO A C 1
ATOM 716 O O . PRO A 1 86 ? -6.444 12.273 -6.398 1.00 91.75 86 PRO A O 1
ATOM 719 N N . ASN A 1 87 ? -6.383 14.447 -6.953 1.00 91.69 87 ASN A N 1
ATOM 720 C CA . ASN A 1 87 ? -5.399 14.292 -8.030 1.00 91.69 87 ASN A CA 1
ATOM 721 C C . ASN A 1 87 ? -4.057 13.753 -7.513 1.00 91.69 87 ASN A C 1
ATOM 723 O O . ASN A 1 87 ? -3.517 12.795 -8.060 1.00 91.69 87 ASN A O 1
ATOM 727 N N . LYS A 1 88 ? -3.537 14.318 -6.412 1.00 91.06 88 LYS A N 1
ATOM 728 C CA . LYS A 1 88 ? -2.278 13.849 -5.807 1.00 91.06 88 LYS A CA 1
ATOM 729 C C . LYS A 1 88 ? -2.432 12.442 -5.232 1.00 91.06 88 LYS A C 1
ATOM 731 O O . LYS A 1 88 ? -1.521 11.629 -5.336 1.00 91.06 88 LYS A O 1
ATOM 736 N N . ARG A 1 89 ? -3.597 12.134 -4.656 1.00 90.56 89 ARG A N 1
ATOM 737 C CA . ARG A 1 89 ? -3.917 10.795 -4.155 1.00 90.56 89 ARG A CA 1
ATOM 738 C C . ARG A 1 89 ? -3.931 9.754 -5.275 1.00 90.56 89 ARG A C 1
ATOM 740 O O . ARG A 1 89 ? -3.358 8.684 -5.094 1.00 90.56 89 ARG A O 1
ATOM 747 N N . ALA A 1 90 ? -4.559 10.069 -6.407 1.00 88.50 90 ALA A N 1
ATOM 748 C CA . ALA A 1 90 ? -4.592 9.195 -7.574 1.00 88.50 90 ALA A CA 1
ATOM 749 C C . ALA A 1 90 ? -3.181 8.929 -8.114 1.00 88.50 90 ALA A C 1
ATOM 751 O O . ALA A 1 90 ? -2.842 7.772 -8.324 1.00 88.50 90 ALA A O 1
ATOM 752 N N . ALA A 1 91 ? -2.344 9.967 -8.226 1.00 88.06 91 ALA A N 1
ATOM 753 C CA . ALA A 1 91 ? -0.962 9.840 -8.690 1.00 88.06 91 ALA A CA 1
ATOM 754 C C . ALA A 1 91 ? -0.100 8.929 -7.792 1.00 88.06 91 ALA A C 1
ATOM 756 O O . ALA A 1 91 ? 0.666 8.106 -8.285 1.00 88.06 91 ALA A O 1
ATOM 757 N N . VAL A 1 92 ? -0.240 9.035 -6.465 1.00 86.31 92 VAL A N 1
ATOM 758 C CA . VAL A 1 92 ? 0.485 8.161 -5.523 1.00 86.31 92 VAL A CA 1
ATOM 759 C C . VAL A 1 92 ? 0.005 6.712 -5.630 1.00 86.31 92 VAL A C 1
ATOM 761 O O . VAL A 1 92 ? 0.815 5.788 -5.613 1.00 86.31 92 VAL A O 1
ATOM 764 N N . LEU A 1 93 ? -1.308 6.498 -5.755 1.00 88.25 93 LEU A N 1
ATOM 765 C CA . LEU A 1 93 ? -1.874 5.156 -5.891 1.00 88.25 93 LEU A CA 1
ATOM 766 C C . LEU A 1 93 ? -1.516 4.508 -7.233 1.00 88.25 93 LEU A C 1
ATOM 768 O O . LEU A 1 93 ? -1.212 3.318 -7.244 1.00 88.25 93 LEU A O 1
ATOM 772 N N . SER A 1 94 ? -1.520 5.261 -8.336 1.00 86.31 94 SER A N 1
ATOM 773 C CA . SER A 1 94 ? -1.101 4.748 -9.644 1.00 86.31 94 SER A CA 1
ATOM 774 C C . SER A 1 94 ? 0.373 4.362 -9.625 1.00 86.31 94 SER A C 1
ATOM 776 O O . SER A 1 94 ? 0.689 3.222 -9.944 1.00 86.31 94 SER A O 1
ATOM 778 N N . ALA A 1 95 ? 1.249 5.234 -9.112 1.00 83.12 95 ALA A N 1
ATOM 779 C CA . ALA A 1 95 ? 2.673 4.932 -8.969 1.00 83.12 95 ALA A CA 1
ATOM 780 C C . ALA A 1 95 ? 2.912 3.674 -8.115 1.00 83.12 95 ALA A C 1
ATOM 782 O O . ALA A 1 95 ? 3.706 2.813 -8.478 1.00 83.12 95 ALA A O 1
ATOM 783 N N . TYR A 1 96 ? 2.183 3.516 -7.006 1.00 83.50 96 TYR A N 1
ATOM 784 C CA . TYR A 1 96 ? 2.282 2.321 -6.167 1.00 83.50 96 TYR A CA 1
ATOM 785 C C . TYR A 1 96 ? 1.833 1.042 -6.892 1.00 83.50 96 TYR A C 1
ATOM 787 O O . TYR A 1 96 ? 2.466 -0.004 -6.738 1.00 83.50 96 TYR A O 1
ATOM 795 N N . VAL A 1 97 ? 0.737 1.105 -7.654 1.00 84.19 97 VAL A N 1
ATOM 796 C CA . VAL A 1 97 ? 0.229 -0.029 -8.442 1.00 84.19 97 VAL A CA 1
ATOM 797 C C . VAL A 1 97 ? 1.198 -0.392 -9.560 1.00 84.19 97 VAL A C 1
ATOM 799 O O . VAL A 1 97 ? 1.417 -1.577 -9.795 1.00 84.19 97 VAL A O 1
ATOM 802 N N . ASP A 1 98 ? 1.796 0.597 -10.216 1.00 78.62 98 ASP A N 1
ATOM 803 C CA . ASP A 1 98 ? 2.745 0.375 -11.302 1.00 78.62 98 ASP A CA 1
ATOM 804 C C . ASP A 1 98 ? 4.057 -0.234 -10.784 1.00 78.62 98 ASP A C 1
ATOM 806 O O . ASP A 1 98 ? 4.525 -1.217 -11.351 1.00 78.62 98 ASP A O 1
ATOM 810 N N . CYS A 1 99 ? 4.580 0.230 -9.641 1.00 73.56 99 CYS A N 1
ATOM 811 C CA . CYS A 1 99 ? 5.780 -0.344 -9.019 1.00 73.56 99 CYS A CA 1
ATOM 812 C C . CYS A 1 99 ? 5.577 -1.767 -8.468 1.00 73.56 99 CYS A C 1
ATOM 814 O O . CYS A 1 99 ? 6.517 -2.556 -8.446 1.00 73.56 99 CYS A O 1
ATOM 816 N N . ASN A 1 100 ? 4.371 -2.106 -7.994 1.00 69.25 100 ASN A N 1
ATOM 817 C CA . ASN A 1 100 ? 4.085 -3.405 -7.361 1.00 69.25 100 ASN A CA 1
ATOM 818 C C . ASN A 1 100 ? 3.298 -4.370 -8.252 1.00 69.25 100 ASN A C 1
ATOM 820 O O . ASN A 1 100 ? 2.918 -5.463 -7.817 1.00 69.25 100 ASN A O 1
ATOM 824 N N . ARG A 1 101 ? 3.037 -4.003 -9.508 1.00 69.50 101 ARG A N 1
ATOM 825 C CA . ARG A 1 101 ? 2.542 -4.946 -10.504 1.00 69.50 101 ARG A CA 1
ATOM 826 C C . ARG A 1 101 ? 3.657 -5.942 -10.787 1.00 69.50 101 ARG A C 1
ATOM 828 O O . ARG A 1 101 ? 4.528 -5.706 -11.612 1.00 69.50 101 ARG A O 1
ATOM 835 N N . ILE A 1 102 ? 3.594 -7.099 -10.131 1.00 61.25 102 ILE A N 1
ATOM 836 C CA . ILE A 1 102 ? 4.316 -8.284 -10.593 1.00 61.25 102 ILE A CA 1
ATOM 837 C C . ILE A 1 102 ? 3.835 -8.513 -12.025 1.00 61.25 102 ILE A C 1
ATOM 839 O O . ILE A 1 102 ? 2.674 -8.867 -12.245 1.00 61.25 102 ILE A O 1
ATOM 843 N N . LEU A 1 103 ? 4.698 -8.230 -12.997 1.00 54.5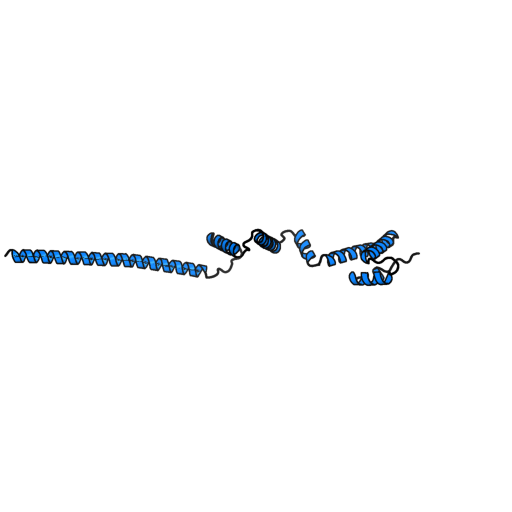6 103 LEU A N 1
ATOM 844 C CA . LEU A 1 103 ? 4.428 -8.419 -14.414 1.00 54.56 103 LEU A CA 1
ATOM 845 C C . LEU A 1 103 ? 4.230 -9.918 -14.647 1.00 54.56 103 LEU A C 1
ATOM 847 O O . LEU A 1 103 ? 5.184 -10.680 -14.775 1.00 54.56 103 LEU A O 1
ATOM 851 N N . LYS A 1 104 ? 2.968 -10.356 -14.617 1.00 57.03 104 LYS A N 1
ATOM 852 C CA . LYS A 1 104 ? 2.605 -11.780 -14.653 1.00 57.03 104 LYS A CA 1
ATOM 853 C C . LYS A 1 104 ? 2.870 -12.437 -16.008 1.00 57.03 104 LYS A C 1
ATOM 855 O O . LYS A 1 104 ? 2.793 -13.656 -16.099 1.00 57.03 104 LYS A O 1
ATOM 860 N N . SER A 1 105 ? 3.173 -11.667 -17.055 1.00 55.34 105 SER A N 1
ATOM 861 C CA . SER A 1 105 ? 3.465 -12.215 -18.377 1.00 55.34 105 SER A CA 1
ATOM 862 C C . SER A 1 105 ? 4.976 -12.200 -18.673 1.00 55.34 105 SER A C 1
ATOM 864 O O . SER A 1 105 ? 5.628 -11.158 -18.549 1.00 55.34 105 SER A O 1
ATOM 866 N N . PRO A 1 106 ? 5.551 -13.331 -19.130 1.00 53.81 106 PRO A N 1
ATOM 867 C CA . PRO A 1 106 ? 6.959 -13.417 -19.525 1.00 53.81 106 PRO A CA 1
ATOM 868 C C . PRO A 1 106 ? 7.364 -12.394 -20.597 1.00 53.81 106 PRO A C 1
ATOM 870 O O . PRO A 1 106 ? 8.511 -11.959 -20.628 1.00 53.81 106 PRO A O 1
ATOM 873 N N . GLY A 1 107 ? 6.424 -11.988 -21.458 1.00 55.19 107 GLY A N 1
ATOM 874 C CA . GLY A 1 107 ? 6.654 -10.980 -22.495 1.00 55.19 107 GLY A CA 1
ATOM 875 C C . GLY A 1 107 ? 6.847 -9.564 -21.948 1.00 55.19 107 GLY A C 1
ATOM 876 O O . GLY A 1 107 ? 7.693 -8.837 -22.454 1.00 55.19 107 GLY A O 1
ATOM 877 N N . VAL A 1 108 ? 6.126 -9.181 -20.887 1.00 54.06 108 VAL A N 1
ATOM 878 C CA . VAL A 1 108 ? 6.225 -7.823 -20.321 1.00 54.06 108 VAL A CA 1
ATOM 879 C C . VAL A 1 108 ? 7.404 -7.708 -19.353 1.00 54.06 108 VAL A C 1
ATOM 881 O O . VAL A 1 108 ? 8.042 -6.663 -19.298 1.00 54.06 108 VAL A O 1
ATOM 884 N N . LYS A 1 109 ? 7.776 -8.797 -18.665 1.00 54.50 109 LYS A N 1
ATOM 885 C CA . LYS A 1 109 ? 8.995 -8.845 -17.842 1.00 54.50 109 LYS A CA 1
ATOM 886 C C . LYS A 1 109 ? 10.263 -8.646 -18.687 1.00 54.50 109 LYS A C 1
ATOM 888 O O . LYS A 1 109 ? 11.073 -7.788 -18.366 1.00 54.50 109 LYS A O 1
ATOM 893 N N . LYS A 1 110 ? 10.356 -9.329 -19.838 1.00 55.84 110 LYS A N 1
ATOM 894 C CA . LYS A 1 110 ? 11.438 -9.119 -20.820 1.00 55.84 110 LYS A CA 1
ATOM 895 C C . LYS A 1 110 ? 11.485 -7.690 -21.367 1.00 55.84 110 LYS A C 1
ATOM 897 O O . LYS A 1 110 ? 12.569 -7.207 -21.654 1.00 55.84 110 LYS A O 1
ATOM 902 N N . PHE A 1 111 ? 10.331 -7.032 -21.493 1.00 53.34 111 PHE A N 1
ATOM 903 C CA . PHE A 1 111 ? 10.234 -5.634 -21.922 1.00 53.34 111 PHE A CA 1
ATOM 904 C C . PHE A 1 111 ? 10.682 -4.642 -20.838 1.00 53.34 111 PHE A C 1
ATOM 906 O O . PHE A 1 111 ? 11.297 -3.630 -21.159 1.00 53.34 111 PHE A O 1
ATOM 913 N N . HIS A 1 112 ? 10.399 -4.916 -19.563 1.00 51.75 112 HIS A N 1
ATOM 914 C CA . HIS A 1 112 ? 10.794 -4.047 -18.453 1.00 51.75 112 HIS A CA 1
ATOM 915 C C . HIS A 1 112 ? 12.283 -4.193 -18.097 1.00 51.75 112 HIS A C 1
ATOM 917 O O . HIS A 1 112 ? 12.935 -3.194 -17.810 1.00 51.75 112 HIS A O 1
ATOM 923 N N . ASP A 1 113 ? 12.850 -5.400 -18.195 1.00 53.69 113 ASP A N 1
ATOM 924 C CA . ASP A 1 113 ? 14.294 -5.626 -18.015 1.00 53.69 113 ASP A CA 1
ATOM 925 C C . ASP A 1 113 ? 15.119 -4.922 -19.117 1.00 53.69 113 ASP A C 1
ATOM 927 O O . ASP A 1 113 ? 16.249 -4.499 -18.891 1.00 53.69 113 ASP A O 1
ATOM 931 N N . SER A 1 114 ? 14.536 -4.702 -20.303 1.00 53.59 114 SER A N 1
ATOM 932 C CA . SER A 1 114 ? 15.142 -3.890 -21.372 1.00 53.59 114 SER A CA 1
ATOM 933 C C . SER A 1 114 ? 15.024 -2.368 -21.180 1.00 53.59 114 SER A C 1
ATOM 935 O O . SER A 1 114 ? 15.575 -1.622 -21.988 1.00 53.59 114 SER A O 1
ATOM 937 N N . PHE A 1 115 ? 14.339 -1.892 -20.134 1.00 50.91 115 PHE A N 1
ATOM 938 C CA . PHE A 1 115 ? 14.207 -0.461 -19.811 1.00 50.91 115 PHE A CA 1
ATOM 939 C C . PHE A 1 115 ? 15.233 0.046 -18.781 1.00 50.91 115 PHE A C 1
ATOM 941 O O . PHE A 1 115 ? 15.242 1.240 -18.484 1.00 50.91 115 PHE A O 1
ATOM 948 N N . GLU A 1 116 ? 16.138 -0.802 -18.274 1.00 54.72 116 GLU A N 1
ATOM 949 C CA . GLU A 1 116 ? 17.317 -0.316 -17.530 1.00 54.72 116 GLU A CA 1
ATOM 950 C C . GLU A 1 116 ? 18.305 0.450 -18.432 1.00 54.72 116 GLU A C 1
ATOM 952 O O . GLU A 1 116 ? 19.159 1.202 -17.954 1.00 54.72 116 GLU A O 1
ATOM 957 N N . GLU A 1 117 ? 18.179 0.317 -19.754 1.00 58.41 117 GLU A N 1
ATOM 958 C CA . GLU A 1 117 ? 18.894 1.150 -20.711 1.00 58.41 117 GLU A CA 1
ATOM 959 C C . GLU A 1 117 ? 18.063 2.379 -21.084 1.00 58.41 117 GLU A C 1
ATOM 961 O O . GLU A 1 117 ? 16.920 2.272 -21.524 1.00 58.41 117 GLU A O 1
ATOM 966 N N . SER A 1 118 ? 18.653 3.571 -20.923 1.00 69.50 118 SER A N 1
ATOM 967 C CA . SER A 1 118 ? 18.031 4.824 -21.353 1.00 69.50 118 SER A CA 1
ATOM 968 C C . SER A 1 118 ? 17.595 4.734 -22.821 1.00 69.50 118 SER A C 1
ATOM 970 O O . SER A 1 118 ? 18.250 4.081 -23.635 1.00 69.50 118 SER A O 1
ATOM 972 N N . VAL A 1 119 ? 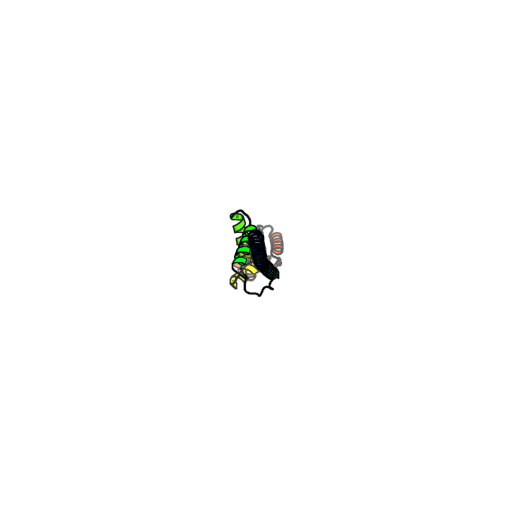16.505 5.422 -23.181 1.00 73.00 119 VAL A N 1
ATOM 973 C CA . VAL A 1 119 ? 15.986 5.485 -24.566 1.00 73.00 119 VAL A CA 1
ATOM 974 C C . VAL A 1 119 ? 17.102 5.813 -25.570 1.00 73.00 119 VAL A C 1
ATOM 976 O O . VAL A 1 119 ? 17.146 5.261 -26.667 1.00 73.00 119 VAL A O 1
ATOM 979 N N . GLU A 1 120 ? 18.059 6.643 -25.156 1.00 70.44 120 GLU A N 1
ATOM 980 C CA . GLU A 1 120 ? 19.272 6.974 -25.906 1.00 70.44 120 GLU A CA 1
ATOM 981 C C . GLU A 1 120 ? 20.155 5.751 -26.202 1.00 70.44 120 GLU A C 1
ATOM 983 O O . GLU A 1 120 ? 20.575 5.559 -27.341 1.00 70.44 120 GLU A O 1
ATOM 988 N N . LYS A 1 121 ? 20.406 4.877 -25.218 1.00 76.25 121 LYS A N 1
ATOM 989 C CA . LYS A 1 121 ? 21.185 3.640 -25.408 1.00 76.25 121 LYS A CA 1
ATOM 990 C C . LYS A 1 121 ? 20.476 2.659 -26.336 1.00 76.25 121 LYS A C 1
ATOM 992 O O . LYS A 1 121 ? 21.125 2.029 -27.170 1.00 76.25 121 LYS A O 1
ATOM 997 N N . MET A 1 122 ? 19.153 2.565 -26.232 1.00 78.50 122 MET A N 1
ATOM 998 C CA . MET A 1 122 ? 18.344 1.726 -27.116 1.00 78.50 122 MET A CA 1
ATOM 999 C C . MET A 1 122 ? 18.392 2.235 -28.563 1.00 78.50 122 MET A C 1
ATOM 1001 O O . MET A 1 122 ? 18.588 1.454 -29.494 1.00 78.50 122 MET A O 1
ATOM 1005 N N . ALA A 1 123 ? 18.299 3.553 -28.758 1.00 78.44 123 ALA A N 1
ATOM 1006 C CA . ALA A 1 123 ? 18.464 4.177 -30.067 1.00 78.44 123 ALA A CA 1
ATOM 1007 C C . ALA A 1 123 ? 19.873 3.941 -30.642 1.00 78.44 123 ALA A C 1
ATOM 1009 O O . ALA A 1 123 ? 20.003 3.576 -31.812 1.00 78.44 123 ALA A O 1
ATOM 1010 N N . ILE A 1 124 ? 20.921 4.069 -29.819 1.00 81.62 124 ILE A N 1
ATOM 1011 C CA . ILE A 1 124 ? 22.311 3.783 -30.206 1.00 81.62 124 ILE A CA 1
ATOM 1012 C C . ILE A 1 124 ? 22.473 2.322 -30.649 1.00 81.62 124 ILE A C 1
ATOM 1014 O O . ILE A 1 124 ? 23.060 2.078 -31.705 1.00 81.62 124 ILE A O 1
ATOM 1018 N N . ARG A 1 125 ? 21.915 1.355 -29.909 1.00 82.38 125 ARG A N 1
ATOM 1019 C CA . ARG A 1 125 ? 21.946 -0.070 -30.287 1.00 82.38 125 ARG A CA 1
ATOM 1020 C C . ARG A 1 125 ? 21.222 -0.348 -31.598 1.00 82.38 125 ARG A C 1
ATOM 1022 O O . ARG A 1 125 ? 21.786 -0.990 -32.476 1.00 82.38 125 ARG A O 1
ATOM 1029 N N . ASN A 1 126 ? 20.031 0.213 -31.789 1.00 84.19 126 ASN A N 1
ATOM 1030 C CA . ASN A 1 126 ? 19.302 0.056 -33.048 1.00 84.19 126 ASN A CA 1
ATOM 1031 C C . ASN A 1 126 ? 20.116 0.588 -34.242 1.00 84.19 126 ASN A C 1
ATOM 1033 O O . ASN A 1 126 ? 20.167 -0.039 -35.299 1.00 84.19 126 ASN A O 1
ATOM 1037 N N . ILE A 1 127 ? 20.808 1.720 -34.073 1.00 83.56 127 ILE A N 1
ATOM 1038 C CA . ILE A 1 127 ? 21.703 2.271 -35.101 1.00 83.56 127 ILE A CA 1
ATOM 1039 C C . ILE A 1 127 ? 22.894 1.329 -35.356 1.00 83.56 127 ILE A C 1
ATOM 1041 O O . ILE A 1 127 ? 23.258 1.105 -36.514 1.00 83.56 127 ILE A O 1
ATOM 1045 N N . GLN A 1 128 ? 23.485 0.743 -34.309 1.00 83.69 128 GLN A N 1
ATOM 1046 C CA . GLN A 1 128 ? 24.555 -0.255 -34.439 1.00 83.69 128 GLN A CA 1
ATOM 1047 C C . GLN A 1 128 ? 24.089 -1.496 -35.217 1.00 83.69 128 GLN A C 1
A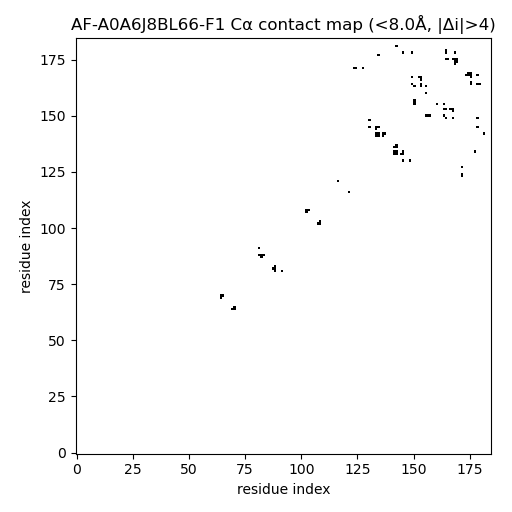TOM 1049 O O . GLN A 1 128 ? 24.802 -1.955 -36.113 1.00 83.69 128 GLN A O 1
ATOM 1054 N N . ASP A 1 129 ? 22.895 -2.012 -34.937 1.00 84.69 129 ASP A N 1
ATOM 1055 C CA . ASP A 1 129 ? 22.335 -3.200 -35.594 1.00 84.69 129 ASP A CA 1
ATOM 1056 C C . ASP A 1 129 ? 22.065 -2.957 -37.086 1.00 84.69 129 ASP A C 1
ATOM 1058 O O . ASP A 1 129 ? 22.395 -3.775 -37.955 1.00 84.69 129 ASP A O 1
ATOM 1062 N N . VAL A 1 130 ? 21.545 -1.779 -37.432 1.00 84.75 130 VAL A N 1
ATOM 1063 C CA . VAL A 1 130 ? 21.360 -1.394 -38.838 1.00 84.75 130 VAL A CA 1
ATOM 1064 C C . VAL A 1 130 ? 22.717 -1.234 -39.539 1.00 84.75 130 VAL A C 1
ATOM 1066 O O . VAL A 1 130 ? 22.904 -1.741 -40.646 1.00 84.75 130 VAL A O 1
ATOM 1069 N N . ILE A 1 131 ? 23.710 -0.604 -38.904 1.00 82.94 131 ILE A N 1
ATOM 1070 C CA . ILE A 1 131 ? 25.056 -0.463 -39.485 1.00 82.94 131 ILE A CA 1
ATOM 1071 C C . ILE A 1 131 ? 25.711 -1.831 -39.701 1.00 82.94 131 ILE A C 1
ATOM 1073 O O . ILE A 1 131 ? 26.271 -2.079 -40.771 1.00 82.94 131 ILE A O 1
ATOM 1077 N N . THR A 1 132 ? 25.643 -2.734 -38.724 1.00 82.62 132 THR A N 1
ATOM 1078 C CA . THR A 1 132 ? 26.250 -4.069 -38.820 1.00 82.62 132 THR A CA 1
ATOM 1079 C C . THR A 1 132 ? 25.570 -4.925 -39.888 1.00 82.62 132 THR A C 1
ATOM 1081 O O . THR A 1 132 ? 26.269 -5.519 -40.714 1.00 82.62 132 THR A O 1
ATOM 1084 N N . SER A 1 133 ? 24.236 -4.917 -39.965 1.00 82.69 133 SER A N 1
ATOM 1085 C CA . SER A 1 133 ? 23.476 -5.678 -40.970 1.00 82.69 133 SER A CA 1
ATOM 1086 C C . SER A 1 133 ? 23.730 -5.218 -42.413 1.00 82.69 133 SER A C 1
ATOM 1088 O O . SER A 1 133 ? 23.672 -6.024 -43.349 1.00 82.69 133 SER A O 1
ATOM 1090 N N . VAL A 1 134 ? 24.050 -3.938 -42.618 1.00 81.12 134 VAL A N 1
ATOM 1091 C CA . VAL A 1 134 ? 24.325 -3.361 -43.943 1.00 81.12 134 VAL A CA 1
ATOM 1092 C C . VAL A 1 134 ? 25.812 -3.456 -44.308 1.00 81.12 134 VAL A C 1
ATOM 1094 O O . VAL A 1 134 ? 26.148 -3.723 -45.462 1.00 81.12 134 VAL A O 1
ATOM 1097 N N . LYS A 1 135 ? 26.723 -3.314 -43.341 1.00 74.88 135 LYS A N 1
ATOM 1098 C CA . LYS A 1 135 ? 28.183 -3.268 -43.555 1.00 74.88 135 LYS A CA 1
ATOM 1099 C C . LYS A 1 135 ? 28.752 -4.500 -44.262 1.00 74.88 135 LYS A C 1
ATOM 1101 O O . LYS A 1 135 ? 29.699 -4.377 -45.040 1.00 74.88 135 LYS A O 1
ATOM 1106 N N . HIS A 1 136 ? 28.233 -5.688 -43.965 1.00 77.31 136 HIS A N 1
ATOM 1107 C CA . HIS A 1 136 ? 28.757 -6.938 -44.527 1.00 77.31 136 HIS A CA 1
ATOM 1108 C C . HIS A 1 136 ? 28.255 -7.218 -45.953 1.00 77.31 136 HIS A C 1
ATOM 1110 O O . HIS A 1 136 ? 28.796 -8.090 -46.638 1.00 77.31 136 HIS A O 1
ATOM 1116 N N . LYS A 1 137 ? 27.271 -6.452 -46.441 1.00 80.69 137 LYS A N 1
ATOM 1117 C CA . LYS A 1 137 ? 26.722 -6.593 -47.791 1.00 80.69 137 LYS A CA 1
ATOM 1118 C C . LYS A 1 137 ? 27.639 -5.907 -48.811 1.00 80.69 137 LYS A C 1
ATOM 1120 O O . LYS A 1 137 ? 28.063 -4.767 -48.642 1.00 80.69 137 LYS A O 1
ATOM 1125 N N . LYS A 1 138 ? 27.977 -6.617 -49.896 1.00 73.38 138 LYS A N 1
ATOM 1126 C CA . LYS A 1 138 ? 28.931 -6.145 -50.923 1.00 73.38 138 LYS A CA 1
ATOM 1127 C C . LYS A 1 138 ? 28.281 -5.380 -52.091 1.00 73.38 138 LYS A C 1
ATOM 1129 O O . LYS A 1 138 ? 29.018 -4.907 -52.961 1.00 73.38 138 LYS A O 1
ATOM 1134 N N . ASN A 1 139 ? 26.955 -5.215 -52.112 1.00 82.19 139 ASN A N 1
ATOM 1135 C CA . ASN A 1 139 ? 26.221 -4.515 -53.175 1.00 82.19 139 ASN A CA 1
ATOM 1136 C C . ASN A 1 139 ? 26.368 -2.980 -53.090 1.00 82.19 139 ASN A C 1
ATOM 1138 O O . ASN A 1 139 ? 26.695 -2.415 -52.044 1.00 82.19 139 ASN A O 1
ATOM 1142 N N . GLY A 1 140 ? 26.178 -2.297 -54.224 1.00 77.38 140 GLY A N 1
ATOM 1143 C CA . GLY A 1 140 ? 26.284 -0.833 -54.319 1.00 77.38 140 GLY A CA 1
ATOM 1144 C C . GLY A 1 140 ? 25.253 -0.101 -53.456 1.00 77.38 140 GLY A C 1
ATOM 1145 O O . GLY A 1 140 ? 25.584 0.893 -52.813 1.00 77.38 140 GLY A O 1
ATOM 1146 N N . GLU A 1 141 ? 24.044 -0.650 -53.365 1.00 79.88 141 GLU A N 1
ATOM 1147 C CA . GLU A 1 141 ? 22.935 -0.098 -52.580 1.00 79.88 141 GLU A CA 1
ATOM 1148 C C . GLU A 1 141 ? 23.199 -0.128 -51.074 1.00 79.88 141 GLU A C 1
ATOM 1150 O O . GLU A 1 141 ? 23.009 0.887 -50.412 1.00 79.88 141 GLU A O 1
ATOM 1155 N N . ALA A 1 142 ? 23.729 -1.228 -50.520 1.00 76.38 142 ALA A N 1
ATOM 1156 C CA . ALA A 1 142 ? 24.099 -1.263 -49.102 1.00 76.38 142 ALA A CA 1
ATOM 1157 C C . ALA A 1 142 ? 25.195 -0.244 -48.774 1.00 76.38 142 ALA A C 1
ATOM 1159 O O . ALA A 1 142 ? 25.177 0.381 -47.717 1.00 76.38 142 ALA A O 1
ATOM 1160 N N . LYS A 1 143 ? 26.135 -0.017 -49.697 1.00 75.44 143 LYS A N 1
ATOM 1161 C CA . LYS A 1 143 ? 27.173 1.009 -49.525 1.00 75.44 143 LYS A CA 1
ATOM 1162 C C . LYS A 1 143 ? 26.580 2.417 -49.549 1.00 75.44 143 LYS A C 1
ATOM 1164 O O . LYS A 1 143 ? 27.015 3.270 -48.777 1.00 75.44 143 LYS A O 1
ATOM 1169 N N . ALA A 1 144 ? 25.609 2.672 -50.426 1.00 78.94 144 ALA A N 1
ATOM 1170 C CA . ALA A 1 144 ? 24.884 3.938 -50.466 1.00 78.94 144 ALA A CA 1
ATOM 1171 C C . ALA A 1 144 ? 24.073 4.150 -49.178 1.00 78.94 144 ALA A C 1
ATOM 1173 O O . ALA A 1 144 ? 24.205 5.203 -48.558 1.00 78.94 144 ALA A O 1
ATOM 1174 N N . ALA A 1 145 ? 23.346 3.128 -48.723 1.00 79.88 145 ALA A N 1
ATOM 1175 C CA . ALA A 1 145 ? 22.592 3.140 -47.473 1.00 79.88 145 ALA A CA 1
ATOM 1176 C C . ALA A 1 145 ? 23.495 3.403 -46.258 1.00 79.88 145 ALA A C 1
ATOM 1178 O O . ALA A 1 145 ? 23.186 4.270 -45.449 1.00 79.88 145 ALA A O 1
ATOM 1179 N N . LEU A 1 146 ? 24.656 2.745 -46.168 1.00 81.12 146 LEU A N 1
ATOM 1180 C CA . LEU A 1 146 ? 25.624 2.988 -45.095 1.00 81.12 146 LEU A CA 1
ATOM 1181 C C . LEU A 1 146 ? 26.129 4.439 -45.101 1.00 81.12 146 LEU A C 1
ATOM 1183 O O . LEU A 1 146 ? 26.2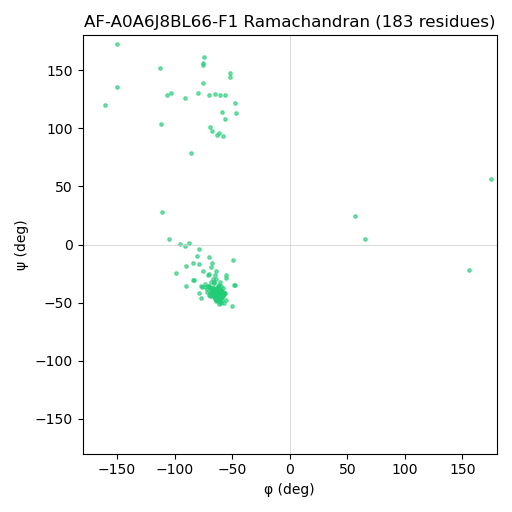60 5.048 -44.041 1.00 81.12 146 LEU A O 1
ATOM 1187 N N . ASN A 1 147 ? 26.395 5.008 -46.281 1.00 76.56 147 ASN A N 1
ATOM 1188 C CA . ASN A 1 147 ? 26.816 6.405 -46.396 1.00 76.56 147 ASN A CA 1
ATOM 1189 C C . ASN A 1 147 ? 25.712 7.369 -45.944 1.00 76.56 147 ASN A C 1
ATOM 1191 O O . ASN A 1 147 ? 26.024 8.296 -45.204 1.00 76.56 147 ASN A O 1
ATOM 1195 N N . ILE A 1 148 ? 24.462 7.135 -46.363 1.00 80.56 148 ILE A N 1
ATOM 1196 C CA . ILE A 1 148 ? 23.295 7.946 -45.981 1.00 80.56 148 ILE A CA 1
ATOM 1197 C C . ILE A 1 148 ? 23.094 7.883 -44.468 1.00 80.56 148 ILE A C 1
ATOM 1199 O O . ILE A 1 148 ? 23.071 8.923 -43.821 1.00 80.56 148 ILE A O 1
ATOM 1203 N N . LEU A 1 149 ? 23.058 6.678 -43.895 1.00 79.00 149 LEU A N 1
ATOM 1204 C CA . LEU A 1 149 ? 22.914 6.465 -42.454 1.00 79.00 149 LEU A CA 1
ATOM 1205 C C . LEU A 1 149 ? 24.024 7.155 -41.662 1.00 79.00 149 LEU A C 1
ATOM 1207 O O . LEU A 1 149 ? 23.749 7.833 -40.678 1.00 79.00 149 LEU A O 1
ATOM 1211 N N . THR A 1 150 ? 25.273 7.036 -42.120 1.00 76.69 150 THR A N 1
ATOM 1212 C CA . THR A 1 150 ? 26.405 7.693 -41.459 1.00 76.69 150 THR A CA 1
ATOM 1213 C C . THR A 1 150 ? 26.241 9.212 -41.477 1.00 76.69 150 THR A C 1
ATOM 1215 O O . THR A 1 150 ? 26.424 9.832 -40.438 1.00 76.69 150 THR A O 1
ATOM 1218 N N . SER A 1 151 ? 25.860 9.807 -42.615 1.00 74.81 151 SER A N 1
ATOM 1219 C CA . SER A 1 151 ? 25.640 11.259 -42.713 1.00 74.81 151 SER A CA 1
ATOM 1220 C C . SER A 1 151 ? 24.419 11.747 -41.930 1.00 74.81 151 SER A C 1
ATOM 1222 O O . SER A 1 151 ? 24.478 12.812 -41.325 1.00 74.81 151 SER A O 1
ATOM 1224 N N . SER A 1 152 ? 23.329 10.975 -41.907 1.00 79.50 152 SER A N 1
ATOM 1225 C CA . SER A 1 152 ? 22.106 11.326 -41.178 1.00 79.50 152 SER A CA 1
ATOM 1226 C C . SER A 1 152 ? 22.326 11.328 -39.669 1.00 79.50 152 SER A C 1
ATOM 1228 O O . SER A 1 152 ? 21.798 12.193 -38.983 1.00 79.50 152 SER A O 1
ATOM 1230 N N . VAL A 1 153 ? 23.122 10.387 -39.156 1.00 76.62 153 VAL A N 1
ATOM 1231 C CA . VAL A 1 153 ? 23.408 10.289 -37.719 1.00 76.62 153 VAL A CA 1
ATOM 1232 C C . VAL A 1 153 ? 24.529 11.248 -37.297 1.00 76.62 153 VAL A C 1
ATOM 1234 O O . VAL A 1 153 ? 24.506 11.736 -36.172 1.00 76.62 153 VAL A O 1
ATOM 1237 N N . SER A 1 154 ? 25.495 11.569 -38.169 1.00 72.19 154 SER A N 1
ATOM 1238 C CA . SER A 1 154 ? 26.567 12.520 -37.831 1.00 72.19 154 SER A CA 1
ATOM 1239 C C . SER A 1 154 ? 26.192 13.991 -38.026 1.00 72.19 154 SER A C 1
ATOM 1241 O O . SER A 1 154 ? 26.931 14.847 -37.555 1.00 72.19 154 SER A O 1
ATOM 1243 N N . GLY A 1 155 ? 25.116 14.304 -38.758 1.00 70.00 155 GLY A N 1
ATOM 1244 C CA . GLY A 1 155 ? 24.723 15.684 -39.084 1.00 70.00 155 GLY A CA 1
ATOM 1245 C C . GLY A 1 155 ? 25.710 16.435 -39.992 1.00 70.00 155 GLY A C 1
ATOM 1246 O O . GLY A 1 155 ? 25.523 17.615 -40.273 1.00 70.00 155 GLY A O 1
ATOM 1247 N N . GLU A 1 156 ? 26.757 15.759 -40.472 1.00 62.94 156 GLU A N 1
ATOM 1248 C CA . GLU A 1 156 ? 27.834 16.341 -41.276 1.00 62.94 156 GLU A CA 1
ATOM 1249 C C . GLU A 1 156 ? 27.708 15.911 -42.745 1.00 62.94 156 GLU A C 1
ATOM 1251 O O . GLU A 1 156 ? 27.634 14.720 -43.070 1.00 62.94 156 GLU A O 1
ATOM 1256 N N . ASN A 1 157 ? 27.736 16.891 -43.652 1.00 59.12 157 ASN A N 1
ATOM 1257 C CA . ASN A 1 157 ? 27.828 16.652 -45.090 1.00 59.12 157 ASN A CA 1
ATOM 1258 C C . ASN A 1 157 ? 29.248 16.213 -45.499 1.00 59.12 157 ASN A C 1
ATOM 1260 O O . ASN A 1 157 ? 30.224 16.393 -44.776 1.00 59.12 157 ASN A O 1
ATOM 1264 N N . LYS A 1 158 ? 29.359 15.610 -46.693 1.00 56.56 158 LYS A N 1
ATOM 1265 C CA . LYS A 1 158 ? 30.515 14.845 -47.218 1.00 56.56 158 LYS A CA 1
ATOM 1266 C C . LYS A 1 158 ? 31.914 15.496 -47.110 1.00 56.56 158 LYS A C 1
ATOM 1268 O O . LYS A 1 158 ? 32.888 14.772 -47.325 1.00 56.56 158 LYS A O 1
ATOM 1273 N N . SER A 1 159 ? 32.035 16.790 -46.812 1.00 59.75 159 SER A N 1
ATOM 1274 C CA . SER A 1 159 ? 33.303 17.528 -46.704 1.00 59.75 159 SER A CA 1
ATOM 1275 C C . SER A 1 159 ? 34.172 17.068 -45.526 1.00 59.75 159 SER A C 1
ATOM 1277 O O . SER A 1 159 ? 35.367 16.860 -45.720 1.00 59.75 159 SER A O 1
ATOM 1279 N N . ASP A 1 160 ? 33.583 16.775 -44.360 1.00 65.00 160 ASP A N 1
ATOM 1280 C CA . ASP A 1 160 ? 34.323 16.445 -43.123 1.00 65.00 160 ASP A CA 1
ATOM 1281 C C . ASP A 1 160 ? 34.181 14.985 -42.675 1.00 65.00 160 ASP A C 1
ATOM 1283 O O . ASP A 1 160 ? 34.379 14.610 -41.518 1.00 65.00 160 ASP A O 1
ATOM 1287 N N . ARG A 1 161 ? 33.955 14.093 -43.644 1.00 66.38 161 ARG A N 1
ATOM 1288 C CA . ARG A 1 161 ? 33.681 12.662 -43.436 1.00 66.38 161 ARG A CA 1
ATOM 1289 C C . ARG A 1 161 ? 34.641 11.957 -42.467 1.00 66.38 161 ARG A C 1
ATOM 1291 O O . ARG A 1 161 ? 34.229 11.042 -41.757 1.00 66.38 161 ARG A O 1
ATOM 1298 N N . LYS A 1 162 ? 35.929 12.318 -42.433 1.00 70.56 162 LYS A N 1
ATOM 1299 C CA . LYS A 1 162 ? 36.913 11.685 -41.530 1.00 70.56 162 LYS A CA 1
ATOM 1300 C C . LYS A 1 162 ? 36.690 12.052 -40.058 1.00 70.56 162 LYS A C 1
ATOM 1302 O O . LYS A 1 162 ? 36.918 11.199 -39.203 1.00 70.56 162 LYS A O 1
ATOM 1307 N N . ARG A 1 163 ? 36.259 13.283 -39.765 1.00 70.12 163 ARG A N 1
ATOM 1308 C CA . ARG A 1 163 ? 35.926 13.734 -38.405 1.00 70.12 163 ARG A CA 1
ATOM 1309 C C . ARG A 1 163 ? 34.560 13.189 -37.996 1.00 70.12 163 ARG A C 1
ATOM 1311 O O . ARG A 1 163 ? 34.498 12.522 -36.965 1.00 70.12 163 ARG A O 1
ATOM 1318 N N . ALA A 1 164 ? 33.561 13.290 -38.876 1.00 68.56 164 ALA A N 1
ATOM 1319 C CA . ALA A 1 164 ? 32.236 12.689 -38.713 1.00 68.56 164 ALA A CA 1
ATOM 1320 C C . ALA A 1 164 ? 32.305 11.204 -38.337 1.00 68.56 164 ALA A C 1
ATOM 1322 O O . ALA A 1 164 ? 31.761 10.768 -37.327 1.00 68.56 164 ALA A O 1
ATOM 1323 N N . THR A 1 165 ? 33.039 10.415 -39.129 1.00 72.56 165 THR A N 1
ATOM 1324 C CA . THR A 1 165 ? 33.154 8.962 -38.917 1.00 72.56 165 THR A CA 1
ATOM 1325 C C . THR A 1 165 ? 33.884 8.607 -37.629 1.00 72.56 165 THR A C 1
ATOM 1327 O O . THR A 1 165 ? 33.598 7.564 -37.051 1.00 72.56 165 THR A O 1
ATOM 1330 N N . LYS A 1 166 ? 34.814 9.447 -37.163 1.00 77.00 166 LYS A N 1
ATOM 1331 C CA . LYS A 1 166 ? 35.533 9.229 -35.903 1.00 77.00 166 LYS A CA 1
ATOM 1332 C C . LYS A 1 166 ? 34.675 9.615 -34.695 1.00 77.00 166 LYS A C 1
ATOM 1334 O O . LYS A 1 166 ? 34.651 8.874 -33.722 1.00 77.00 166 LYS A O 1
ATOM 1339 N N . SER A 1 167 ? 33.951 10.728 -34.780 1.00 74.19 167 SER A N 1
ATOM 1340 C CA . SER A 1 167 ? 33.005 11.167 -33.748 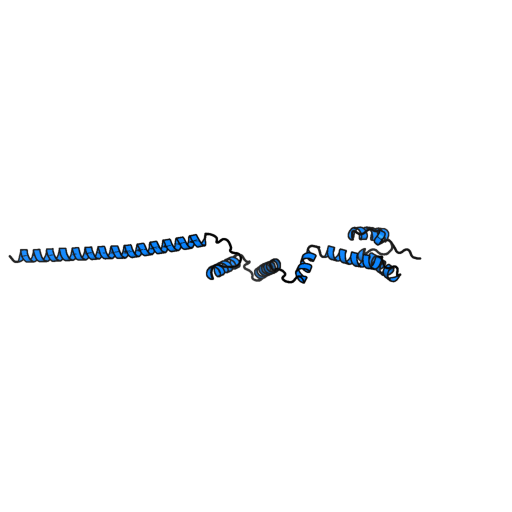1.00 74.19 167 SER A CA 1
ATOM 1341 C C . SER A 1 167 ? 31.868 10.156 -33.576 1.00 74.19 167 SER A C 1
ATOM 1343 O O . SER A 1 167 ? 31.625 9.658 -32.480 1.00 74.19 167 SER A O 1
ATOM 1345 N N . LEU A 1 168 ? 31.260 9.738 -34.686 1.00 75.19 168 LEU A N 1
ATOM 1346 C CA . LEU A 1 168 ? 30.178 8.758 -34.703 1.00 75.19 168 LEU A CA 1
ATOM 1347 C C . LEU A 1 168 ? 30.635 7.372 -34.232 1.00 75.19 168 LEU A C 1
ATOM 1349 O O . LEU A 1 168 ? 29.921 6.708 -33.493 1.00 75.19 168 LEU A O 1
ATOM 1353 N N . ALA A 1 169 ? 31.851 6.955 -34.597 1.00 78.44 169 ALA A N 1
ATOM 1354 C CA . ALA A 1 169 ? 32.471 5.744 -34.061 1.00 78.44 169 ALA A CA 1
ATOM 1355 C C . ALA A 1 169 ? 32.589 5.772 -32.531 1.00 78.44 169 ALA A C 1
ATOM 1357 O O . ALA A 1 169 ? 32.310 4.767 -31.885 1.00 78.44 169 ALA A O 1
ATOM 1358 N N . ASN A 1 170 ? 32.963 6.921 -31.959 1.00 79.44 170 ASN A N 1
ATOM 1359 C CA . ASN A 1 170 ? 33.082 7.087 -30.513 1.00 79.44 170 ASN A CA 1
ATOM 1360 C C . ASN A 1 170 ? 31.710 7.066 -29.821 1.00 79.44 170 ASN A C 1
ATOM 1362 O O . ASN A 1 170 ? 31.560 6.375 -28.818 1.00 79.44 170 ASN A O 1
ATOM 1366 N N . ILE A 1 171 ? 30.709 7.764 -30.373 1.00 77.00 171 ILE A N 1
ATOM 1367 C CA . ILE A 1 171 ? 29.331 7.794 -29.840 1.00 77.00 171 ILE A CA 1
ATOM 1368 C C . ILE A 1 171 ? 28.701 6.398 -29.876 1.00 77.00 171 ILE A C 1
ATOM 1370 O O . ILE A 1 171 ? 28.046 5.973 -28.930 1.00 77.00 171 ILE A O 1
ATOM 1374 N N . LEU A 1 172 ? 28.927 5.667 -30.965 1.00 75.75 172 LEU A N 1
ATOM 1375 C CA . LEU A 1 172 ? 28.401 4.324 -31.160 1.00 75.75 172 LEU A CA 1
ATOM 1376 C C . LEU A 1 172 ? 29.314 3.231 -30.585 1.00 75.75 172 LEU A C 1
ATOM 1378 O O . LEU A 1 172 ? 29.010 2.063 -30.775 1.00 75.75 172 LEU A O 1
ATOM 1382 N N . GLY A 1 173 ? 30.447 3.540 -29.949 1.00 78.12 173 GLY A N 1
ATOM 1383 C CA . GLY A 1 173 ? 31.365 2.523 -29.409 1.00 78.12 173 GLY A CA 1
ATOM 1384 C C . GLY A 1 173 ? 31.881 1.492 -30.433 1.00 78.12 173 GLY A C 1
ATOM 1385 O O . GLY A 1 173 ? 32.240 0.376 -30.061 1.00 78.12 173 GLY A O 1
ATOM 1386 N N . VAL A 1 174 ? 31.914 1.827 -31.726 1.00 76.25 174 VAL A N 1
ATOM 1387 C CA . VAL A 1 174 ? 32.345 0.930 -32.815 1.00 76.25 174 VAL A CA 1
ATOM 1388 C C . VAL A 1 174 ? 33.642 1.422 -33.447 1.00 76.25 174 VAL A C 1
ATOM 1390 O O . VAL A 1 174 ? 33.935 2.610 -33.487 1.00 76.25 174 VAL A O 1
ATOM 1393 N N . ASN A 1 175 ? 34.449 0.515 -34.001 1.00 77.38 175 ASN A N 1
ATOM 1394 C CA . ASN A 1 175 ? 35.715 0.898 -34.631 1.00 77.38 175 ASN A CA 1
ATOM 1395 C C . ASN A 1 175 ? 35.465 1.785 -35.870 1.00 77.38 175 ASN A C 1
ATOM 1397 O O . ASN A 1 175 ? 34.727 1.390 -36.767 1.00 77.38 175 ASN A O 1
ATOM 1401 N N . SER A 1 176 ? 36.122 2.942 -35.988 1.00 71.62 176 SER A N 1
ATOM 1402 C CA . SER A 1 176 ? 35.961 3.874 -37.125 1.00 71.62 176 SER A CA 1
ATOM 1403 C C . SER A 1 176 ? 36.199 3.246 -38.507 1.00 71.62 176 SER A C 1
ATOM 1405 O O . SER A 1 176 ? 35.582 3.663 -39.489 1.00 71.62 176 SER A O 1
ATOM 1407 N N . ARG A 1 177 ? 36.997 2.173 -38.600 1.00 72.56 177 ARG A N 1
ATOM 1408 C CA . ARG A 1 177 ? 37.170 1.378 -39.834 1.00 72.56 177 ARG A CA 1
ATOM 1409 C C . ARG A 1 177 ? 35.891 0.682 -40.300 1.00 72.56 177 ARG A C 1
ATOM 1411 O O . ARG A 1 177 ? 35.780 0.335 -41.472 1.00 72.56 177 ARG A O 1
ATOM 1418 N N . THR A 1 178 ? 34.935 0.460 -39.399 1.00 67.88 178 THR A N 1
ATOM 1419 C CA . THR A 1 178 ? 33.627 -0.124 -39.728 1.00 67.88 178 THR A CA 1
ATOM 1420 C C . THR A 1 178 ? 32.748 0.838 -40.522 1.00 67.88 178 THR A C 1
ATOM 1422 O O . THR A 1 178 ? 31.944 0.385 -41.329 1.00 67.88 178 THR A O 1
ATOM 1425 N N . LEU A 1 179 ? 32.980 2.140 -40.353 1.00 68.94 179 LEU A N 1
ATOM 1426 C CA . LEU A 1 179 ? 32.292 3.239 -41.031 1.00 68.94 179 LEU A CA 1
ATOM 1427 C C . LEU A 1 179 ? 33.118 3.775 -42.215 1.00 68.94 179 LEU A C 1
ATOM 1429 O O . LEU A 1 179 ? 32.590 4.332 -43.179 1.00 68.94 179 LEU A O 1
ATOM 1433 N N . GLN A 1 180 ? 34.440 3.580 -42.178 1.00 67.81 180 GLN A N 1
ATOM 1434 C CA . GLN A 1 180 ? 35.351 3.884 -43.277 1.00 67.81 180 GLN A CA 1
ATOM 1435 C C . GLN A 1 180 ? 35.446 2.717 -44.262 1.00 67.81 180 GLN A C 1
ATOM 1437 O O . GLN A 1 180 ? 36.452 2.009 -44.290 1.00 67.81 180 GLN A O 1
ATOM 1442 N N . LYS A 1 181 ? 34.457 2.549 -45.146 1.00 64.31 181 LYS A N 1
ATOM 1443 C CA . LYS A 1 181 ? 34.720 1.958 -46.470 1.00 64.31 181 LYS A CA 1
ATOM 1444 C C . LYS A 1 181 ? 33.631 2.272 -47.488 1.00 64.31 181 LYS A C 1
ATOM 1446 O O . LYS A 1 181 ? 32.476 1.899 -47.359 1.00 64.31 181 LYS A O 1
ATOM 1451 N N . GLY A 1 182 ? 34.085 2.925 -48.549 1.00 49.72 182 GLY A N 1
ATOM 1452 C CA . GLY A 1 182 ? 33.349 3.231 -49.764 1.00 49.72 182 GLY A CA 1
ATOM 1453 C C . GLY A 1 182 ? 34.217 4.109 -50.658 1.00 49.72 182 GLY A C 1
ATOM 1454 O O . GLY A 1 182 ? 33.835 5.238 -50.952 1.00 49.72 182 GLY A O 1
ATOM 1455 N N . LYS A 1 183 ? 35.430 3.646 -51.011 1.00 41.31 183 LYS A N 1
ATOM 1456 C CA . LYS A 1 183 ? 36.156 4.239 -52.143 1.00 41.31 183 LYS A CA 1
ATOM 1457 C C . LYS A 1 183 ? 35.405 3.829 -53.410 1.00 41.31 183 LYS A C 1
ATOM 1459 O O . LYS A 1 183 ? 35.102 2.645 -53.568 1.00 41.31 183 LYS A O 1
ATOM 1464 N N . LYS A 1 184 ? 35.083 4.810 -54.257 1.00 41.66 184 LY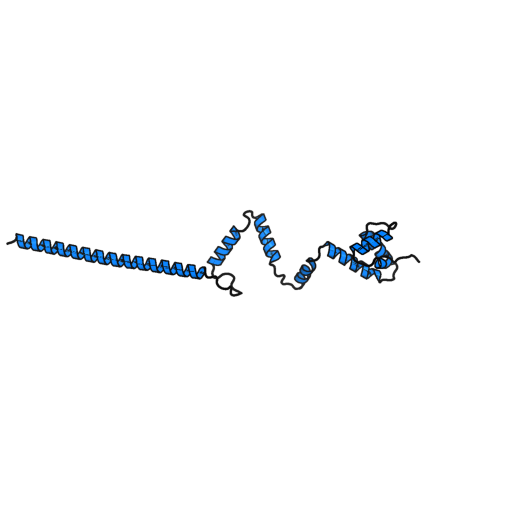S A N 1
ATOM 1465 C CA . LYS A 1 184 ? 34.606 4.567 -55.621 1.00 41.66 184 LYS A CA 1
ATOM 1466 C C . LYS A 1 184 ? 35.657 3.705 -56.338 1.00 41.66 184 LYS A C 1
ATOM 1468 O O . LYS A 1 184 ? 36.843 4.025 -56.249 1.00 41.66 184 LYS A O 1
ATOM 1473 N N . LYS A 1 185 ? 35.229 2.599 -56.945 1.00 36.97 185 LYS A N 1
ATOM 1474 C CA . LYS A 1 185 ? 35.846 2.159 -58.196 1.00 36.97 185 LYS A CA 1
ATOM 1475 C C . LYS A 1 185 ? 35.187 2.980 -59.291 1.00 36.97 185 LYS A C 1
ATOM 1477 O O . LYS A 1 185 ? 33.968 3.226 -59.130 1.00 36.97 185 LYS A O 1
#